Protein AF-A0A0E3ZCB9-F1 (afdb_monomer_lite)

Sequence (207 aa):
MNRVKNILYYILVYIVFGIIDTKFHFILTTEYMFSYRFITHQIIILFTIPYIVNKYINEKNIRIISNYLKLYIKDLEKYIGRILFDVVFTNIFFFLIGQVVFFIINRNINIHYALFMIIEILVSIIIIFSMSLYFNKNIIVYGIYYILLISGLVVNKCWVSLVLTIKLLDDNILYLYLSRIIILVLFSSMYILIKNRFIRDIEGDEL

Structure (mmCIF, N/CA/C/O backbone):
data_AF-A0A0E3ZCB9-F1
#
_entry.id   AF-A0A0E3ZCB9-F1
#
loop_
_atom_site.group_PDB
_atom_site.id
_atom_site.type_symbol
_atom_site.label_atom_id
_atom_site.label_alt_id
_atom_site.label_comp_id
_atom_site.label_asym_id
_atom_site.label_entity_id
_atom_site.label_seq_id
_atom_site.pdbx_PDB_ins_code
_atom_site.Cartn_x
_atom_site.Cartn_y
_atom_site.Cartn_z
_atom_site.occupancy
_atom_site.B_iso_or_equiv
_atom_site.auth_seq_id
_atom_site.auth_comp_id
_atom_site.auth_asym_id
_atom_site.auth_atom_id
_atom_site.pdbx_PDB_model_num
ATOM 1 N N . MET A 1 1 ? -14.882 -16.942 4.496 1.00 54.03 1 MET A N 1
ATOM 2 C CA . MET A 1 1 ? -14.318 -16.043 3.458 1.00 54.03 1 MET A CA 1
ATOM 3 C C . MET A 1 1 ? -13.211 -16.784 2.720 1.00 54.03 1 MET A C 1
ATOM 5 O O . MET A 1 1 ? -12.363 -17.373 3.378 1.00 54.03 1 MET A O 1
ATOM 9 N N . ASN A 1 2 ? -13.251 -16.843 1.386 1.00 69.94 2 ASN A N 1
ATOM 10 C CA . ASN A 1 2 ? -12.445 -17.806 0.630 1.00 69.94 2 ASN A CA 1
ATOM 11 C C . ASN A 1 2 ? -10.976 -17.342 0.522 1.00 69.94 2 ASN A C 1
ATOM 13 O O . ASN A 1 2 ? -10.675 -16.424 -0.238 1.00 69.94 2 ASN A O 1
ATOM 17 N N . ARG A 1 3 ? -10.070 -17.934 1.320 1.00 73.06 3 ARG A N 1
ATOM 18 C CA . ARG A 1 3 ? -8.638 -17.558 1.405 1.00 73.06 3 ARG A CA 1
ATOM 19 C C . ARG A 1 3 ? -7.960 -17.531 0.032 1.00 73.06 3 ARG A C 1
ATOM 21 O O . ARG A 1 3 ? -7.176 -16.629 -0.242 1.00 73.06 3 ARG A O 1
ATOM 28 N N . VAL A 1 4 ? -8.362 -18.448 -0.845 1.00 77.31 4 VAL A N 1
ATOM 29 C CA . VAL A 1 4 ? -7.882 -18.566 -2.226 1.00 77.31 4 VAL A CA 1
ATOM 30 C C . VAL A 1 4 ? -8.154 -17.296 -3.040 1.00 77.31 4 VAL A C 1
ATOM 32 O O . VAL A 1 4 ? -7.261 -16.813 -3.726 1.00 77.31 4 VAL A O 1
ATOM 35 N N . LYS A 1 5 ? -9.343 -16.687 -2.905 1.00 80.38 5 LYS A N 1
ATOM 36 C CA . LYS A 1 5 ? -9.691 -15.445 -3.624 1.00 80.38 5 LYS A CA 1
ATOM 37 C C . LYS A 1 5 ? -8.790 -14.273 -3.226 1.00 80.38 5 LYS A C 1
ATOM 39 O O . LYS A 1 5 ? -8.441 -13.462 -4.071 1.00 80.38 5 LYS A O 1
ATOM 44 N N . ASN A 1 6 ? -8.390 -14.203 -1.955 1.00 78.75 6 ASN A N 1
ATOM 45 C CA . ASN A 1 6 ? -7.487 -13.152 -1.484 1.00 78.75 6 ASN A CA 1
ATOM 46 C C . ASN A 1 6 ? -6.078 -13.337 -2.040 1.00 78.75 6 ASN A C 1
ATOM 48 O O . ASN A 1 6 ? -5.482 -12.375 -2.499 1.00 78.75 6 ASN A O 1
ATOM 52 N N . ILE A 1 7 ? -5.562 -14.567 -2.015 1.00 82.12 7 ILE A N 1
ATOM 53 C CA . ILE A 1 7 ? -4.233 -14.876 -2.555 1.00 82.12 7 ILE A CA 1
ATOM 54 C C . ILE A 1 7 ? -4.196 -14.571 -4.056 1.00 82.12 7 ILE A C 1
ATOM 56 O O . ILE A 1 7 ? -3.281 -13.896 -4.511 1.00 82.12 7 ILE A O 1
ATOM 60 N N . LEU A 1 8 ? -5.225 -14.980 -4.805 1.00 83.81 8 LEU A N 1
ATOM 61 C CA . LEU A 1 8 ? -5.365 -14.651 -6.226 1.00 83.81 8 LEU A CA 1
ATOM 62 C C . LEU A 1 8 ? -5.379 -13.141 -6.476 1.00 83.81 8 LEU A C 1
ATOM 64 O O . LEU A 1 8 ? -4.720 -12.673 -7.398 1.00 83.81 8 LEU A O 1
ATOM 68 N N . TYR A 1 9 ? -6.086 -12.377 -5.642 1.00 85.00 9 TYR A N 1
ATOM 69 C CA . TYR A 1 9 ? -6.086 -10.919 -5.729 1.00 85.00 9 TYR A CA 1
ATOM 70 C C . TYR A 1 9 ? -4.681 -10.337 -5.527 1.00 85.00 9 TYR A C 1
ATOM 72 O O . TYR A 1 9 ? -4.231 -9.554 -6.355 1.00 85.00 9 TYR A O 1
ATOM 80 N N . TYR A 1 10 ? -3.953 -10.757 -4.488 1.00 83.75 10 TYR A N 1
ATOM 81 C CA . TYR A 1 10 ? -2.581 -10.291 -4.263 1.00 83.75 10 TYR A CA 1
ATOM 82 C C . TYR A 1 10 ? -1.632 -10.671 -5.408 1.00 83.75 10 TYR A C 1
ATOM 84 O O . TYR A 1 10 ? -0.810 -9.852 -5.810 1.00 83.75 10 TYR A O 1
ATOM 92 N N . ILE A 1 11 ? -1.772 -11.875 -5.971 1.00 83.75 11 ILE A N 1
ATOM 93 C CA . ILE A 1 11 ? -1.010 -12.309 -7.151 1.00 83.75 11 ILE A CA 1
ATOM 94 C C . ILE A 1 11 ? -1.319 -11.405 -8.350 1.00 83.75 11 ILE A C 1
ATOM 96 O O . ILE A 1 11 ? -0.399 -10.951 -9.026 1.00 83.75 11 ILE A O 1
ATOM 100 N N . LEU A 1 12 ? -2.594 -11.104 -8.606 1.00 84.12 12 LEU A N 1
ATOM 101 C CA . LEU A 1 12 ? -2.984 -10.214 -9.700 1.00 84.12 12 LEU A CA 1
ATOM 102 C C . LEU A 1 12 ? -2.383 -8.814 -9.521 1.00 84.12 12 LEU A C 1
ATOM 104 O O . LEU A 1 12 ? -1.732 -8.312 -10.433 1.00 84.12 12 LEU A O 1
ATOM 108 N N . VAL A 1 13 ? -2.549 -8.222 -8.335 1.00 82.00 13 VAL A N 1
ATOM 109 C CA . VAL A 1 13 ? -2.105 -6.855 -8.021 1.00 82.00 13 VAL A CA 1
ATOM 110 C C . VAL A 1 13 ? -0.589 -6.704 -8.081 1.00 82.00 13 VAL A C 1
ATOM 112 O O . VAL A 1 13 ? -0.105 -5.779 -8.721 1.00 82.00 13 VAL A O 1
ATOM 115 N N . TYR A 1 14 ? 0.157 -7.602 -7.438 1.00 81.81 14 TYR A N 1
ATOM 116 C CA . TYR A 1 14 ? 1.593 -7.404 -7.223 1.00 81.81 14 TYR A CA 1
ATOM 117 C C . TYR A 1 14 ? 2.491 -8.168 -8.194 1.00 81.81 14 TYR A C 1
ATOM 119 O O . TYR A 1 14 ? 3.638 -7.772 -8.396 1.00 81.81 14 TYR A O 1
ATOM 127 N N . ILE A 1 15 ? 2.000 -9.257 -8.792 1.00 77.31 15 ILE A N 1
ATOM 128 C CA . ILE A 1 15 ? 2.792 -10.099 -9.698 1.00 77.31 15 ILE A CA 1
ATOM 129 C C . ILE A 1 15 ? 2.358 -9.853 -11.139 1.00 77.31 15 ILE A C 1
ATOM 131 O O . ILE A 1 15 ? 3.167 -9.426 -11.954 1.00 77.31 15 ILE A O 1
ATOM 135 N N . VAL A 1 16 ? 1.081 -10.064 -11.463 1.00 77.00 16 VAL A N 1
ATOM 136 C CA . VAL A 1 16 ? 0.605 -9.968 -12.854 1.00 77.00 16 VAL A CA 1
ATOM 137 C C . VAL A 1 16 ? 0.721 -8.539 -13.372 1.00 77.00 16 VAL A C 1
ATOM 139 O O . VAL A 1 16 ? 1.333 -8.317 -14.412 1.00 77.00 16 VAL A O 1
ATOM 142 N N . PHE A 1 17 ? 0.218 -7.562 -12.623 1.00 71.25 17 PHE A N 1
ATOM 143 C CA . PHE A 1 17 ? 0.325 -6.152 -13.000 1.00 71.25 17 PHE A CA 1
ATOM 144 C C . PHE A 1 17 ? 1.722 -5.548 -12.795 1.00 71.25 17 PHE A C 1
ATOM 146 O O . PHE A 1 17 ? 2.032 -4.510 -13.372 1.00 71.25 17 PHE A O 1
ATOM 153 N N . GLY A 1 18 ? 2.592 -6.217 -12.032 1.00 65.38 18 GLY A N 1
ATOM 154 C CA . GLY A 1 18 ? 4.018 -5.886 -11.974 1.00 65.38 18 GLY A CA 1
ATOM 155 C C . GLY A 1 18 ? 4.799 -6.356 -13.209 1.00 65.38 18 GLY A C 1
ATOM 156 O O . GLY A 1 18 ? 5.890 -5.853 -13.476 1.00 65.38 18 GLY A O 1
ATOM 157 N N . ILE A 1 19 ? 4.249 -7.309 -13.970 1.00 68.00 19 ILE A N 1
ATOM 158 C CA . ILE A 1 19 ? 4.878 -7.894 -15.160 1.00 68.00 19 ILE A CA 1
ATOM 159 C C . ILE A 1 19 ? 4.255 -7.344 -16.442 1.00 68.00 19 ILE A C 1
ATOM 161 O O . ILE A 1 19 ? 5.005 -7.056 -17.369 1.00 68.00 19 ILE A O 1
ATOM 165 N N . ILE A 1 20 ? 2.926 -7.203 -16.495 1.00 63.69 20 ILE A N 1
ATOM 166 C CA . ILE A 1 20 ? 2.169 -6.807 -17.688 1.00 63.69 20 ILE A CA 1
ATOM 167 C C . ILE A 1 20 ? 1.999 -5.291 -17.726 1.00 63.69 20 ILE A C 1
ATOM 169 O O . ILE A 1 20 ? 1.412 -4.691 -16.830 1.00 63.69 20 ILE A O 1
ATOM 173 N N . ASP A 1 21 ? 2.456 -4.693 -18.820 1.00 60.03 21 ASP A N 1
ATOM 174 C CA . ASP A 1 21 ? 2.265 -3.279 -19.123 1.00 60.03 21 ASP A CA 1
ATOM 175 C C . ASP A 1 21 ? 1.455 -3.116 -20.419 1.00 60.03 21 ASP A C 1
ATOM 177 O O . ASP A 1 21 ? 1.706 -3.830 -21.394 1.00 60.03 21 ASP A O 1
ATOM 181 N N . THR A 1 22 ? 0.518 -2.163 -20.451 1.00 58.25 22 THR A N 1
ATOM 182 C CA . THR A 1 22 ? -0.363 -1.877 -21.598 1.00 58.25 22 THR A CA 1
ATOM 183 C C . THR A 1 22 ? 0.409 -1.507 -22.864 1.00 58.25 22 THR A C 1
ATOM 185 O O . THR A 1 22 ? -0.108 -1.697 -23.964 1.00 58.25 22 THR A O 1
ATOM 188 N N . LYS A 1 23 ? 1.648 -1.007 -22.727 1.00 61.75 23 LYS A N 1
ATOM 189 C CA . LYS A 1 23 ? 2.467 -0.551 -23.860 1.00 61.75 23 LYS A CA 1
ATOM 190 C C . LYS A 1 23 ? 3.611 -1.498 -24.228 1.00 61.75 23 LYS A C 1
ATOM 192 O O . LYS A 1 23 ? 3.805 -1.773 -25.406 1.00 61.75 23 LYS A O 1
ATOM 197 N N . PHE A 1 24 ? 4.345 -2.031 -23.250 1.00 63.22 24 PHE A N 1
ATOM 198 C CA . PHE A 1 24 ? 5.590 -2.791 -23.495 1.00 63.22 24 PHE A CA 1
ATOM 199 C C . PHE A 1 24 ? 5.539 -4.263 -23.055 1.00 63.22 24 PHE A C 1
ATOM 201 O O . PHE A 1 24 ? 6.500 -5.003 -23.250 1.00 63.22 24 PHE A O 1
ATOM 208 N N . HIS A 1 25 ? 4.397 -4.712 -22.523 1.00 64.25 25 HIS A N 1
ATOM 209 C CA . HIS A 1 25 ? 4.062 -6.109 -22.232 1.00 64.25 25 HIS A CA 1
ATOM 210 C C . HIS A 1 25 ? 5.025 -6.811 -21.263 1.00 64.25 25 HIS A C 1
ATOM 212 O O . HIS A 1 25 ? 4.699 -6.850 -20.089 1.00 64.25 25 HIS A O 1
ATOM 218 N N . PHE A 1 26 ? 6.190 -7.333 -21.682 1.00 66.00 26 PHE A N 1
ATOM 219 C CA . PHE A 1 26 ? 7.003 -8.253 -20.858 1.00 66.00 26 PHE A CA 1
ATOM 220 C C . PHE A 1 26 ? 8.474 -7.860 -20.667 1.00 66.00 26 PHE A C 1
ATOM 222 O O . PHE A 1 26 ? 8.933 -7.838 -19.520 1.00 66.00 26 PHE A O 1
ATOM 229 N N . ILE A 1 27 ? 9.194 -7.551 -21.750 1.00 68.88 27 ILE A N 1
ATOM 230 C CA . ILE A 1 27 ? 10.643 -7.308 -21.720 1.00 68.88 27 ILE A CA 1
ATOM 231 C C . ILE A 1 27 ? 10.912 -5.804 -21.722 1.00 68.88 27 ILE A C 1
ATOM 233 O O . ILE A 1 27 ? 10.474 -5.093 -22.624 1.00 68.88 27 ILE A O 1
ATOM 237 N N . LEU A 1 28 ? 11.645 -5.331 -20.718 1.00 70.94 28 LEU A N 1
ATOM 238 C CA . LEU A 1 28 ? 12.043 -3.935 -20.580 1.00 70.94 28 LEU A CA 1
ATOM 239 C C . LEU A 1 28 ? 13.512 -3.773 -20.963 1.00 70.94 28 LEU A C 1
ATOM 241 O O . LEU A 1 28 ? 14.397 -4.286 -20.281 1.00 70.94 28 LEU A O 1
ATOM 245 N N . THR A 1 29 ? 13.770 -3.045 -22.047 1.00 69.38 29 THR A N 1
ATOM 246 C CA . THR A 1 29 ? 15.130 -2.835 -22.572 1.00 69.38 29 THR A CA 1
ATOM 247 C C . THR A 1 29 ? 15.655 -1.419 -22.362 1.00 69.38 29 THR A C 1
ATOM 249 O O . THR A 1 29 ? 16.866 -1.223 -22.373 1.00 69.38 29 THR A O 1
ATOM 252 N N . THR A 1 30 ? 14.780 -0.432 -22.146 1.00 72.12 30 THR A N 1
ATOM 253 C CA . THR A 1 30 ? 15.168 0.978 -21.975 1.00 72.12 30 THR A CA 1
ATOM 254 C C . THR A 1 30 ? 14.594 1.575 -20.696 1.00 72.12 30 THR A C 1
ATOM 256 O O . THR A 1 30 ? 13.530 1.166 -20.227 1.00 72.12 30 THR A O 1
ATOM 259 N N . GLU A 1 31 ? 15.269 2.586 -20.142 1.00 68.94 31 GLU A N 1
ATOM 260 C CA . GLU A 1 31 ? 14.842 3.275 -18.914 1.00 68.94 31 GLU A CA 1
ATOM 261 C C . GLU A 1 31 ? 13.435 3.869 -19.023 1.00 68.94 31 GLU A C 1
ATOM 263 O O . GLU A 1 31 ? 12.651 3.779 -18.083 1.00 68.94 31 GLU A O 1
ATOM 268 N N . TYR A 1 32 ? 13.063 4.381 -20.198 1.00 68.56 32 TYR A N 1
ATOM 269 C CA . TYR A 1 32 ? 11.711 4.873 -20.461 1.00 68.56 32 TYR A CA 1
ATOM 270 C C . TYR A 1 32 ? 10.635 3.796 -20.240 1.00 68.56 32 TYR A C 1
ATOM 272 O O . TYR A 1 32 ? 9.572 4.085 -19.688 1.00 68.56 32 TYR A O 1
ATOM 280 N N . MET A 1 33 ? 10.903 2.547 -20.635 1.00 72.12 33 MET A N 1
ATOM 281 C CA . MET A 1 33 ? 9.957 1.448 -20.431 1.00 72.12 33 MET A CA 1
ATOM 282 C C . MET A 1 33 ? 9.856 1.063 -18.946 1.00 72.12 33 MET A C 1
ATOM 284 O O . MET A 1 33 ? 8.762 0.757 -18.471 1.00 72.12 33 MET A O 1
ATOM 288 N N . PHE A 1 34 ? 10.964 1.128 -18.196 1.00 69.56 34 PHE A N 1
ATOM 289 C CA . PHE A 1 34 ? 10.955 0.943 -16.738 1.00 69.56 34 PHE A CA 1
ATOM 290 C C . PHE A 1 34 ? 10.130 2.020 -16.035 1.00 69.56 34 PHE A C 1
ATOM 292 O O . PHE A 1 34 ? 9.284 1.692 -15.201 1.00 69.56 34 PHE A O 1
ATOM 299 N N . SER A 1 35 ? 10.319 3.283 -16.417 1.00 69.38 35 SER A N 1
ATOM 300 C CA . SER A 1 35 ? 9.548 4.405 -15.886 1.00 69.38 35 SER A CA 1
ATOM 301 C C . SER A 1 35 ? 8.060 4.252 -16.189 1.00 69.38 35 SER A C 1
ATOM 303 O O . SER A 1 35 ? 7.242 4.417 -15.295 1.00 69.38 35 SER A O 1
ATOM 305 N N . TYR A 1 36 ? 7.679 3.874 -17.412 1.00 70.50 36 TYR A N 1
ATOM 306 C CA . TYR A 1 36 ? 6.266 3.697 -17.763 1.00 70.50 36 TYR A CA 1
ATOM 307 C C . TYR A 1 36 ? 5.594 2.577 -16.954 1.00 70.50 36 TYR A C 1
ATOM 309 O O . TYR A 1 36 ? 4.521 2.778 -16.383 1.00 70.50 36 TYR A O 1
ATOM 317 N N . ARG A 1 37 ? 6.267 1.431 -16.807 1.00 73.25 37 ARG A N 1
ATOM 318 C CA . ARG A 1 37 ? 5.762 0.316 -15.997 1.00 73.25 37 ARG A CA 1
ATOM 319 C C . ARG A 1 37 ? 5.592 0.693 -14.535 1.00 73.25 37 ARG A C 1
ATOM 321 O O . ARG A 1 37 ? 4.610 0.308 -13.902 1.00 73.25 37 ARG A O 1
ATOM 328 N N . PHE A 1 38 ? 6.553 1.436 -14.004 1.00 71.50 38 PHE A N 1
ATOM 329 C CA . PHE A 1 38 ? 6.515 1.928 -12.640 1.00 71.50 38 PHE A CA 1
ATOM 330 C C . PHE A 1 38 ? 5.244 2.754 -12.390 1.00 71.50 38 PHE A C 1
ATOM 332 O O . PHE A 1 38 ? 4.514 2.462 -11.447 1.00 71.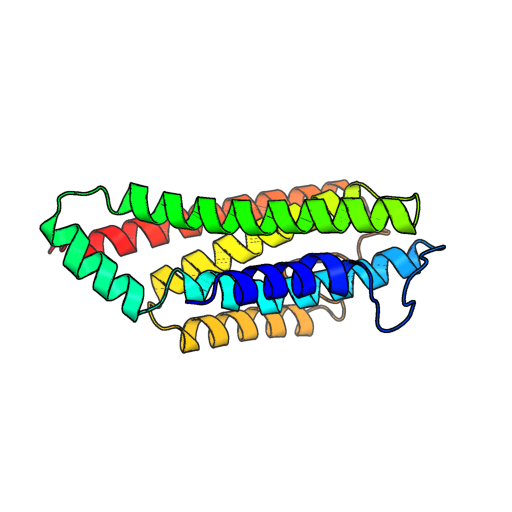50 38 PHE A O 1
ATOM 339 N N . ILE A 1 39 ? 4.897 3.669 -13.299 1.00 70.69 39 ILE A N 1
ATOM 340 C CA . ILE A 1 39 ? 3.665 4.475 -13.217 1.00 70.69 39 ILE A CA 1
ATOM 341 C C . ILE A 1 39 ? 2.421 3.590 -13.212 1.00 70.69 39 ILE A C 1
ATOM 343 O O . ILE A 1 39 ? 1.531 3.757 -12.378 1.00 70.69 39 ILE A O 1
ATOM 347 N N . THR A 1 40 ? 2.347 2.632 -14.135 1.00 72.81 40 THR A N 1
ATOM 348 C CA . THR A 1 40 ? 1.196 1.729 -14.232 1.00 72.81 40 THR A CA 1
ATOM 349 C C . THR A 1 40 ? 1.027 0.920 -12.944 1.00 72.81 40 THR A C 1
ATOM 351 O O . THR A 1 40 ? -0.082 0.813 -12.417 1.00 72.81 40 THR A O 1
ATOM 354 N N . HIS A 1 41 ? 2.124 0.413 -12.378 1.00 74.31 41 HIS A N 1
ATOM 355 C CA . HIS A 1 41 ? 2.090 -0.340 -11.127 1.00 74.31 41 HIS A CA 1
ATOM 356 C C . HIS A 1 41 ? 1.704 0.549 -9.931 1.00 74.31 41 HIS A C 1
ATOM 358 O O . HIS A 1 41 ? 0.884 0.133 -9.113 1.00 74.31 41 HIS A O 1
ATOM 364 N N . GLN A 1 42 ? 2.211 1.785 -9.851 1.00 73.25 42 GLN A N 1
ATOM 365 C CA . GLN A 1 42 ? 1.797 2.762 -8.834 1.00 73.25 42 GLN A CA 1
ATOM 366 C C . GLN A 1 42 ? 0.287 3.008 -8.880 1.00 73.25 42 GLN A C 1
ATOM 368 O O . GLN A 1 42 ? -0.381 2.917 -7.853 1.00 73.25 42 GLN A O 1
ATOM 373 N N . ILE A 1 43 ? -0.271 3.267 -10.068 1.00 71.94 43 ILE A N 1
ATOM 374 C CA . ILE A 1 43 ? -1.712 3.492 -10.247 1.00 71.94 43 ILE A CA 1
ATOM 375 C C . ILE A 1 43 ? -2.499 2.296 -9.703 1.00 71.94 43 ILE A C 1
ATOM 377 O O . ILE A 1 43 ? -3.425 2.464 -8.913 1.00 71.94 43 ILE A O 1
ATOM 381 N N . ILE A 1 44 ? -2.105 1.078 -10.063 1.00 75.38 44 ILE A N 1
ATOM 382 C CA . ILE A 1 44 ? -2.798 -0.142 -9.632 1.00 75.38 44 ILE A CA 1
ATOM 383 C C . ILE A 1 44 ? -2.740 -0.309 -8.110 1.00 75.38 44 ILE A C 1
ATOM 385 O O . ILE A 1 44 ? -3.754 -0.620 -7.480 1.00 75.38 44 ILE A O 1
ATOM 389 N N . ILE A 1 45 ? -1.590 -0.044 -7.493 1.00 74.75 45 ILE A N 1
ATOM 390 C CA . ILE A 1 45 ? -1.434 -0.072 -6.035 1.00 74.75 45 ILE A CA 1
ATOM 391 C C . ILE A 1 45 ? -2.332 0.970 -5.356 1.00 74.75 45 ILE A C 1
ATOM 393 O O . ILE A 1 45 ? -3.006 0.650 -4.374 1.00 74.75 45 ILE A O 1
ATOM 397 N N . LEU A 1 46 ? -2.416 2.185 -5.902 1.00 70.88 46 LEU A N 1
ATOM 398 C CA . LEU A 1 46 ? -3.278 3.238 -5.360 1.00 70.88 46 LEU A CA 1
ATOM 399 C C . LEU A 1 46 ? -4.755 2.832 -5.340 1.00 70.88 46 LEU A C 1
ATOM 401 O O . LEU A 1 46 ? -5.439 3.081 -4.356 1.00 70.88 46 LEU A O 1
ATOM 405 N N . PHE A 1 47 ? -5.267 2.173 -6.380 1.00 72.19 47 PHE A N 1
ATOM 406 C CA . PHE A 1 47 ? -6.667 1.722 -6.394 1.00 72.19 47 PHE A CA 1
ATOM 407 C C . PHE A 1 47 ? -6.918 0.518 -5.471 1.00 72.19 47 PHE A C 1
ATOM 409 O O . PHE A 1 47 ? -8.017 0.337 -4.941 1.00 72.19 47 PHE A O 1
ATOM 416 N N . THR A 1 48 ? -5.902 -0.315 -5.257 1.00 78.94 48 THR A N 1
ATOM 417 C CA . THR A 1 48 ? -6.046 -1.605 -4.571 1.00 78.94 48 THR A CA 1
ATOM 418 C C . THR A 1 48 ? -5.850 -1.505 -3.059 1.00 78.94 48 THR A C 1
ATOM 420 O O . THR A 1 48 ? -6.528 -2.220 -2.317 1.00 78.94 48 THR A O 1
ATOM 423 N N . ILE A 1 49 ? -5.005 -0.591 -2.573 1.00 82.31 49 ILE A N 1
ATOM 424 C CA . ILE A 1 49 ? -4.791 -0.351 -1.135 1.00 82.31 49 ILE A CA 1
ATOM 425 C C . ILE A 1 49 ? -6.087 0.039 -0.397 1.00 82.31 49 ILE A C 1
ATOM 427 O O . ILE A 1 49 ? -6.381 -0.586 0.626 1.00 82.31 49 ILE A O 1
ATOM 431 N N . PRO A 1 50 ? -6.915 0.981 -0.891 1.00 79.25 50 PRO A N 1
ATOM 432 C CA . PRO A 1 50 ? -8.215 1.305 -0.305 1.00 79.25 50 PRO A CA 1
ATOM 433 C C . PRO A 1 50 ? -9.124 0.087 -0.143 1.00 79.25 50 PRO A C 1
ATOM 435 O O . PRO A 1 50 ? -9.792 -0.076 0.877 1.00 79.25 50 PRO A O 1
ATOM 438 N N . TYR A 1 51 ? -9.147 -0.802 -1.137 1.00 81.19 51 TYR A N 1
ATOM 439 C CA . TYR A 1 51 ? -9.906 -2.049 -1.064 1.00 81.19 51 TYR A CA 1
ATOM 440 C C . TYR A 1 51 ? -9.380 -2.980 0.035 1.00 81.19 51 TYR A C 1
ATOM 442 O O . TYR A 1 51 ? -10.163 -3.515 0.824 1.00 81.19 51 TYR A O 1
ATOM 450 N N . ILE A 1 52 ? -8.057 -3.135 0.124 1.00 84.06 52 ILE A N 1
ATOM 451 C CA . ILE A 1 52 ? -7.415 -3.990 1.124 1.00 84.06 52 ILE A CA 1
ATOM 452 C C . ILE A 1 52 ? -7.663 -3.453 2.530 1.00 84.06 52 ILE A C 1
ATOM 454 O O . ILE A 1 52 ? -8.106 -4.216 3.380 1.00 84.06 52 ILE A O 1
ATOM 458 N N . VAL A 1 53 ? -7.437 -2.164 2.788 1.00 83.81 53 VAL A N 1
ATOM 459 C CA . VAL A 1 53 ? -7.629 -1.589 4.129 1.00 83.81 53 VAL A CA 1
ATOM 460 C C . VAL A 1 53 ? -9.085 -1.708 4.574 1.00 83.81 53 VAL A C 1
ATOM 462 O O . VAL A 1 53 ? -9.338 -2.180 5.680 1.00 83.81 53 VAL A O 1
ATOM 465 N N . ASN A 1 54 ? -10.042 -1.393 3.699 1.00 81.19 54 ASN A N 1
ATOM 466 C CA . ASN A 1 54 ? -11.473 -1.468 4.007 1.00 81.19 54 ASN A CA 1
ATOM 467 C C . ASN A 1 54 ? -11.954 -2.884 4.385 1.00 81.19 54 ASN A C 1
ATOM 469 O O . ASN A 1 54 ? -12.914 -3.084 5.132 1.00 81.19 54 ASN A O 1
ATOM 473 N N . LYS A 1 55 ? -11.277 -3.918 3.883 1.00 79.75 55 LYS A N 1
ATOM 474 C CA . LYS A 1 55 ? -11.558 -5.303 4.274 1.00 79.75 55 LYS A CA 1
ATOM 475 C C . LYS A 1 55 ? -11.264 -5.557 5.756 1.00 79.75 55 LYS A C 1
ATOM 477 O O . LYS A 1 55 ? -11.957 -6.366 6.376 1.00 79.75 55 LYS A O 1
ATOM 482 N N . TYR A 1 56 ? -10.253 -4.893 6.311 1.00 79.50 56 TYR A N 1
ATOM 483 C CA . TYR A 1 56 ? -9.880 -5.009 7.720 1.00 79.50 56 TYR A CA 1
ATOM 484 C C . TYR A 1 56 ? -10.607 -3.978 8.582 1.00 79.50 56 TYR A C 1
ATOM 486 O O . TYR A 1 56 ? -11.180 -4.340 9.608 1.00 79.50 56 TYR A O 1
ATOM 494 N N . ILE A 1 57 ? -10.649 -2.724 8.136 1.00 77.12 57 ILE A N 1
ATOM 495 C CA . ILE A 1 57 ? -11.278 -1.609 8.838 1.00 77.12 57 ILE A CA 1
ATOM 496 C C . ILE A 1 57 ? -12.464 -1.124 8.020 1.00 77.12 57 ILE A C 1
ATOM 498 O O . ILE A 1 57 ? -12.316 -0.394 7.050 1.00 77.12 57 ILE A O 1
ATOM 502 N N . ASN A 1 58 ? -13.649 -1.544 8.444 1.00 77.25 58 ASN A N 1
ATOM 503 C CA . ASN A 1 58 ? -14.916 -1.011 7.973 1.00 77.25 58 ASN A CA 1
ATOM 504 C C . ASN A 1 58 ? -15.859 -0.811 9.150 1.00 77.25 58 ASN A C 1
ATOM 506 O O . ASN A 1 58 ? -15.639 -1.368 10.222 1.00 77.25 58 ASN A O 1
ATOM 510 N N . GLU A 1 59 ? -16.950 -0.087 8.923 1.00 70.19 59 GLU A N 1
ATOM 511 C CA . GLU A 1 59 ? -17.958 0.203 9.944 1.00 70.19 59 GLU A CA 1
ATOM 512 C C . GLU A 1 59 ? -18.423 -1.047 10.711 1.00 70.19 59 GLU A C 1
ATOM 514 O O . GLU A 1 59 ? -18.518 -1.035 11.937 1.00 70.19 59 GLU A O 1
ATOM 519 N N . LYS A 1 60 ? -18.661 -2.163 10.009 1.00 76.19 60 LYS A N 1
ATOM 520 C CA . LYS A 1 60 ? -19.085 -3.422 10.635 1.00 76.19 60 LYS A CA 1
ATOM 521 C C . LYS A 1 60 ? -17.997 -3.990 11.548 1.00 76.19 60 LYS A C 1
ATOM 523 O O . LYS A 1 60 ? -18.293 -4.369 12.677 1.00 76.19 60 LYS A O 1
ATOM 528 N N . ASN A 1 61 ? -16.755 -4.040 11.077 1.00 73.69 61 ASN A N 1
ATOM 529 C CA . ASN A 1 61 ? -15.618 -4.527 11.849 1.00 73.69 61 ASN A CA 1
ATOM 530 C C . ASN A 1 61 ? -15.317 -3.596 13.026 1.00 73.69 61 ASN A C 1
ATOM 532 O O . ASN A 1 61 ? -15.084 -4.095 14.114 1.00 73.69 61 ASN A O 1
ATOM 536 N N . ILE A 1 62 ? -15.401 -2.274 12.850 1.00 73.12 62 ILE A N 1
ATOM 537 C CA . ILE A 1 62 ? -15.235 -1.284 13.923 1.00 73.12 62 ILE A CA 1
ATOM 538 C C . ILE A 1 62 ? -16.303 -1.470 15.004 1.00 73.12 62 ILE A C 1
ATOM 540 O O . ILE A 1 62 ? -15.975 -1.484 16.185 1.00 73.12 62 ILE A O 1
ATOM 544 N N . ARG A 1 63 ? -17.570 -1.690 14.631 1.00 70.31 63 ARG A N 1
ATOM 545 C CA . ARG A 1 63 ? -18.638 -1.991 15.601 1.00 70.31 63 ARG A CA 1
ATOM 546 C C . ARG A 1 63 ? -18.403 -3.316 16.328 1.00 70.31 63 ARG A C 1
ATOM 548 O O . ARG A 1 63 ? -18.626 -3.393 17.529 1.00 70.31 63 ARG A O 1
ATOM 555 N N . ILE A 1 64 ? -17.928 -4.350 15.628 1.00 70.38 64 ILE A N 1
ATOM 556 C CA . ILE A 1 64 ? -17.543 -5.628 16.253 1.00 70.38 64 ILE A CA 1
ATOM 557 C C . ILE A 1 64 ? -16.388 -5.410 17.233 1.00 70.38 64 ILE A C 1
ATOM 559 O O . ILE A 1 64 ? -16.456 -5.905 18.351 1.00 70.38 64 ILE A O 1
ATOM 563 N N . ILE A 1 65 ? -15.361 -4.658 16.829 1.00 69.75 65 ILE A N 1
ATOM 564 C CA . ILE A 1 65 ? -14.211 -4.275 17.653 1.00 69.75 65 ILE A CA 1
ATOM 565 C C . ILE A 1 65 ? -14.712 -3.567 18.911 1.00 69.75 65 ILE A C 1
ATOM 567 O O . ILE A 1 65 ? -14.449 -4.053 20.001 1.00 69.75 65 ILE A O 1
ATOM 571 N N . SER A 1 66 ? -15.502 -2.503 18.771 1.00 68.06 66 SER A N 1
ATOM 572 C CA . SER A 1 66 ? -16.070 -1.749 19.892 1.00 68.06 66 SER A CA 1
ATOM 573 C C . SER A 1 66 ? -16.880 -2.643 20.842 1.00 68.06 66 SER A C 1
ATOM 575 O O . SER A 1 66 ? -16.612 -2.659 22.040 1.00 68.06 66 SER A O 1
ATOM 577 N N . ASN A 1 67 ? -17.789 -3.473 20.320 1.00 67.38 67 ASN A N 1
ATOM 578 C CA . ASN A 1 67 ? -18.647 -4.324 21.148 1.00 67.38 67 ASN A CA 1
ATOM 579 C C . ASN A 1 67 ? -17.880 -5.457 21.853 1.00 67.38 67 ASN A C 1
ATOM 581 O O . ASN A 1 67 ? -18.149 -5.739 23.016 1.00 67.38 67 ASN A O 1
ATOM 585 N N . TYR A 1 68 ? -16.933 -6.118 21.175 1.00 64.88 68 TYR A N 1
ATOM 586 C CA . TYR A 1 68 ? -16.177 -7.239 21.752 1.00 64.88 68 TYR A CA 1
ATOM 587 C C . TYR A 1 68 ? -15.019 -6.788 22.647 1.00 64.88 68 TYR A C 1
ATOM 589 O O . TYR A 1 68 ? -14.773 -7.423 23.670 1.00 64.88 68 TYR A O 1
ATOM 597 N N . LEU A 1 69 ? -14.287 -5.730 22.283 1.00 61.59 69 LEU A N 1
ATOM 598 C CA . LEU A 1 69 ? -13.130 -5.264 23.059 1.00 61.59 69 LEU A CA 1
ATOM 599 C C . LEU A 1 69 ? -13.548 -4.558 24.347 1.00 61.59 69 LEU A C 1
ATOM 601 O O . LEU A 1 69 ? -12.898 -4.777 25.367 1.00 61.59 69 LEU A O 1
ATOM 605 N N . LYS A 1 70 ? -14.681 -3.841 24.337 1.00 60.53 70 LYS A N 1
ATOM 606 C CA . LYS A 1 70 ? -15.288 -3.273 25.551 1.00 60.53 70 LYS A CA 1
ATOM 607 C C . LYS A 1 70 ? -15.649 -4.347 26.588 1.00 60.53 70 LYS A C 1
ATOM 609 O O . LYS A 1 70 ? -15.614 -4.076 27.781 1.00 60.53 70 LYS A O 1
ATOM 614 N N . LEU A 1 71 ? -15.947 -5.573 26.144 1.00 53.00 71 LEU A N 1
ATOM 615 C CA . LEU A 1 71 ? -16.281 -6.708 27.014 1.00 53.00 71 LEU A CA 1
ATOM 616 C C . LEU A 1 71 ? -15.060 -7.499 27.519 1.00 53.00 71 LEU A C 1
ATOM 618 O O . LEU A 1 71 ? -15.180 -8.187 28.527 1.00 53.00 71 LEU A O 1
ATOM 622 N N . TYR A 1 72 ? -13.907 -7.443 26.838 1.00 51.19 72 TYR A N 1
ATOM 623 C CA . TYR A 1 72 ? -12.807 -8.400 27.058 1.00 51.19 72 TYR A CA 1
ATOM 624 C C . TYR A 1 72 ? -11.469 -7.808 27.535 1.00 51.19 72 TYR A C 1
ATOM 626 O O . TYR A 1 72 ? -10.482 -8.540 27.533 1.00 51.19 72 TYR A O 1
ATOM 634 N N . ILE A 1 73 ? -11.411 -6.538 27.969 1.00 55.19 73 ILE A N 1
ATOM 635 C CA . ILE A 1 73 ? -10.189 -5.874 28.494 1.00 55.19 73 ILE A CA 1
ATOM 636 C C . ILE A 1 73 ? -8.952 -6.223 27.638 1.00 55.19 73 ILE A C 1
ATOM 638 O O . ILE A 1 73 ? -7.944 -6.745 28.114 1.00 55.19 73 ILE A O 1
ATOM 642 N N . LYS A 1 74 ? -9.044 -6.031 26.320 1.00 60.44 74 LYS A N 1
ATOM 643 C CA . LYS A 1 74 ? -7.879 -6.132 25.431 1.00 60.44 74 LYS A CA 1
ATOM 644 C C . LYS A 1 74 ? -7.506 -4.724 25.007 1.00 60.44 74 LYS A C 1
ATOM 646 O O . LYS A 1 74 ? -8.392 -3.988 24.585 1.00 60.44 74 LYS A O 1
ATOM 651 N N . ASP A 1 75 ? -6.211 -4.414 25.021 1.00 71.69 75 ASP A N 1
ATOM 652 C CA . ASP A 1 75 ? -5.674 -3.169 24.464 1.00 71.69 75 ASP A CA 1
ATOM 653 C C . ASP A 1 75 ? -6.162 -2.964 23.024 1.00 71.69 75 ASP A C 1
ATOM 655 O O . ASP A 1 75 ? -5.679 -3.610 22.081 1.00 71.69 75 ASP A O 1
ATOM 659 N N . LEU A 1 76 ? -7.119 -2.049 22.857 1.00 76.00 76 LEU A N 1
ATOM 660 C CA . LEU A 1 76 ? -7.642 -1.625 21.563 1.00 76.00 76 LEU A CA 1
ATOM 661 C C . LEU A 1 76 ? -6.506 -1.074 20.694 1.00 76.00 76 LEU A C 1
ATOM 663 O O . LEU A 1 76 ? -6.408 -1.401 19.509 1.00 76.00 76 LEU A O 1
ATOM 667 N N . GLU A 1 77 ? -5.586 -0.329 21.307 1.00 79.62 77 GLU A N 1
ATOM 668 C CA . GLU A 1 77 ? -4.386 0.192 20.660 1.00 79.62 77 GLU A CA 1
ATOM 669 C C . GLU A 1 77 ? -3.535 -0.919 20.033 1.00 79.62 77 GLU A C 1
ATOM 671 O O . GLU A 1 77 ? -3.200 -0.871 18.844 1.00 79.62 77 GLU A O 1
ATOM 676 N N . LYS A 1 78 ? -3.220 -1.958 20.814 1.00 82.19 78 LYS A N 1
ATOM 677 C CA . LYS A 1 78 ? -2.405 -3.092 20.363 1.00 82.19 78 LYS A CA 1
ATOM 678 C C . LYS A 1 78 ? -3.096 -3.865 19.244 1.00 82.19 78 LYS A C 1
ATOM 680 O O . LYS A 1 78 ? -2.433 -4.371 18.337 1.00 82.19 78 LYS A O 1
ATOM 685 N N . TYR A 1 79 ? -4.424 -3.955 19.287 1.00 82.50 79 TYR A N 1
ATOM 686 C CA . TYR A 1 79 ? -5.208 -4.598 18.240 1.00 82.50 79 TYR A CA 1
ATOM 687 C C . TYR A 1 79 ? -5.182 -3.805 16.924 1.00 82.50 79 TYR A C 1
ATOM 689 O O . TYR A 1 79 ? -4.875 -4.382 15.880 1.00 82.50 79 TYR A O 1
ATOM 697 N N . ILE A 1 80 ? -5.424 -2.490 16.969 1.00 83.44 80 ILE A N 1
ATOM 698 C CA . ILE A 1 80 ? -5.346 -1.608 15.791 1.00 83.44 80 ILE A CA 1
ATOM 699 C C . ILE A 1 80 ? -3.935 -1.644 15.191 1.00 83.44 80 ILE A C 1
ATOM 701 O O . ILE A 1 80 ? -3.783 -1.821 13.981 1.00 83.44 80 ILE A O 1
ATOM 705 N N . GLY A 1 81 ? -2.901 -1.559 16.036 1.00 85.00 81 GLY A N 1
ATOM 706 C CA . GLY A 1 81 ? -1.506 -1.655 15.607 1.00 85.00 81 GLY A CA 1
ATOM 707 C C . GLY A 1 81 ? -1.182 -2.984 14.921 1.00 85.00 81 GLY A C 1
ATOM 708 O O . GLY A 1 81 ? -0.495 -2.999 13.900 1.00 85.00 81 GLY A O 1
ATOM 709 N N . ARG A 1 82 ? -1.734 -4.099 15.416 1.00 87.31 82 ARG A N 1
ATOM 710 C CA . ARG A 1 82 ? -1.568 -5.414 14.784 1.00 87.31 82 ARG A CA 1
ATOM 711 C C . ARG A 1 82 ? -2.236 -5.492 13.412 1.00 87.31 82 ARG A C 1
ATOM 713 O O . ARG A 1 82 ? -1.629 -6.025 12.492 1.00 87.31 82 ARG A O 1
ATOM 720 N N . ILE A 1 83 ? -3.440 -4.935 13.251 1.00 87.69 83 ILE A N 1
ATOM 721 C CA . ILE A 1 83 ? -4.097 -4.883 11.936 1.00 87.69 83 ILE A CA 1
ATOM 722 C C . ILE A 1 83 ? -3.247 -4.077 10.952 1.00 87.69 83 ILE A C 1
ATOM 724 O O . ILE A 1 83 ? -3.022 -4.534 9.833 1.00 87.69 83 ILE A O 1
ATOM 728 N N . LEU A 1 84 ? -2.766 -2.896 11.355 1.00 89.56 84 LEU A N 1
ATOM 729 C CA . LEU A 1 84 ? -1.910 -2.075 10.498 1.00 89.56 84 LEU A CA 1
ATOM 730 C C . LEU A 1 84 ? -0.659 -2.851 10.072 1.00 89.56 84 LEU A C 1
ATOM 732 O O . LEU A 1 84 ? -0.332 -2.883 8.886 1.00 89.56 84 LEU A O 1
ATOM 736 N N . PHE A 1 85 ? 0.001 -3.517 11.023 1.00 90.25 85 PHE A N 1
ATOM 737 C CA . PHE A 1 85 ? 1.166 -4.352 10.752 1.00 90.25 85 PHE A CA 1
ATOM 738 C C . PHE A 1 85 ? 0.851 -5.474 9.756 1.00 90.25 85 PHE A C 1
ATOM 740 O O . PHE A 1 85 ? 1.575 -5.628 8.776 1.00 90.25 85 PHE A O 1
ATOM 747 N N . ASP A 1 86 ? -0.245 -6.211 9.950 1.00 88.50 86 ASP A N 1
ATOM 748 C CA . ASP A 1 86 ? -0.644 -7.303 9.057 1.00 88.50 86 ASP A CA 1
ATOM 749 C C . ASP A 1 86 ? -0.922 -6.792 7.629 1.00 88.50 86 ASP A C 1
ATOM 751 O O . ASP A 1 86 ? -0.520 -7.421 6.644 1.00 88.50 86 ASP A O 1
ATOM 755 N N . VAL A 1 87 ? -1.568 -5.628 7.491 1.00 89.88 87 VAL A N 1
ATOM 756 C CA . VAL A 1 87 ? -1.813 -4.987 6.188 1.00 89.88 87 VAL A CA 1
ATOM 757 C C . VAL A 1 87 ? -0.497 -4.566 5.533 1.00 89.88 87 VAL A C 1
ATOM 759 O O . VAL A 1 87 ? -0.281 -4.867 4.361 1.00 89.88 87 VAL A O 1
ATOM 762 N N . VAL A 1 88 ? 0.407 -3.911 6.260 1.00 91.25 88 VAL A N 1
ATOM 763 C CA . VAL A 1 88 ? 1.716 -3.501 5.726 1.00 91.25 88 VAL A CA 1
ATOM 764 C C . VAL A 1 88 ? 2.542 -4.715 5.304 1.00 91.25 88 VAL A C 1
ATOM 766 O O . VAL A 1 88 ? 3.011 -4.782 4.167 1.00 91.25 88 VAL A O 1
ATOM 769 N N . PHE A 1 89 ? 2.673 -5.698 6.194 1.00 91.31 89 PHE A N 1
ATOM 770 C CA . PHE A 1 89 ? 3.477 -6.891 5.971 1.00 91.31 89 PHE A CA 1
ATOM 771 C C . PHE A 1 89 ? 3.001 -7.669 4.744 1.00 91.31 89 PHE A C 1
ATOM 773 O O . PHE A 1 89 ? 3.808 -8.003 3.880 1.00 91.31 89 PHE A O 1
ATOM 780 N N . THR A 1 90 ? 1.692 -7.918 4.625 1.00 89.31 90 THR A N 1
ATOM 781 C CA . THR A 1 90 ? 1.145 -8.679 3.491 1.00 89.31 90 THR A CA 1
ATOM 782 C C . THR A 1 90 ? 1.392 -7.986 2.154 1.00 89.31 90 THR A C 1
ATOM 784 O O . THR A 1 90 ? 1.842 -8.638 1.214 1.00 89.31 90 THR A O 1
ATOM 787 N N . ASN A 1 91 ? 1.167 -6.673 2.061 1.00 89.44 91 ASN A N 1
ATOM 788 C CA . ASN A 1 91 ? 1.389 -5.929 0.819 1.00 89.44 91 ASN A CA 1
ATOM 789 C C . ASN A 1 91 ? 2.872 -5.892 0.420 1.00 89.44 91 ASN A C 1
ATOM 791 O O . ASN A 1 91 ? 3.196 -6.165 -0.734 1.00 89.44 91 ASN A O 1
ATOM 795 N N . ILE A 1 92 ? 3.779 -5.624 1.367 1.00 90.44 92 ILE A N 1
ATOM 796 C CA . ILE A 1 92 ? 5.226 -5.615 1.091 1.00 90.44 92 ILE A CA 1
ATOM 797 C C . ILE A 1 92 ? 5.713 -7.013 0.698 1.00 90.44 92 ILE A C 1
ATOM 799 O O . ILE A 1 92 ? 6.466 -7.152 -0.262 1.00 90.44 92 ILE A O 1
ATOM 803 N N . PHE A 1 93 ? 5.263 -8.058 1.394 1.00 90.69 93 PHE A N 1
ATOM 804 C CA . PHE A 1 93 ? 5.649 -9.435 1.097 1.00 90.69 93 PHE A CA 1
ATOM 805 C C . PHE A 1 93 ? 5.272 -9.844 -0.334 1.00 90.69 93 PHE A C 1
ATOM 807 O O . PHE A 1 93 ? 6.121 -10.330 -1.082 1.00 90.69 93 PHE A O 1
ATOM 814 N N . PHE A 1 94 ? 4.025 -9.598 -0.752 1.00 89.31 94 PHE A N 1
ATOM 815 C CA . PHE A 1 94 ? 3.591 -9.907 -2.118 1.00 89.31 94 PHE A CA 1
ATOM 816 C C . PHE A 1 94 ? 4.271 -9.028 -3.170 1.00 89.31 94 PHE A C 1
ATOM 818 O O . PHE A 1 94 ? 4.611 -9.529 -4.243 1.00 89.31 94 PHE A O 1
ATOM 825 N N . PHE A 1 95 ? 4.530 -7.755 -2.860 1.00 88.50 95 PHE A N 1
ATOM 826 C CA . PHE A 1 95 ? 5.314 -6.882 -3.729 1.00 88.50 95 PHE A CA 1
ATOM 827 C C . PHE A 1 95 ? 6.723 -7.440 -3.974 1.00 88.50 95 PHE A C 1
ATOM 829 O O . PHE A 1 95 ? 7.149 -7.532 -5.124 1.00 88.50 95 PHE A O 1
ATOM 836 N N . LEU A 1 96 ? 7.426 -7.874 -2.922 1.00 88.81 96 LEU A N 1
ATOM 837 C CA . LEU A 1 96 ? 8.766 -8.458 -3.041 1.00 88.81 96 LEU A CA 1
ATOM 838 C C . LEU A 1 96 ? 8.762 -9.742 -3.879 1.00 88.81 96 LEU A C 1
ATOM 840 O O . LEU A 1 96 ? 9.643 -9.915 -4.719 1.00 88.81 96 LEU A O 1
ATOM 844 N N . ILE A 1 97 ? 7.752 -10.604 -3.723 1.00 88.69 97 ILE A N 1
ATOM 845 C CA . ILE A 1 97 ? 7.579 -11.777 -4.596 1.00 88.69 97 ILE A CA 1
ATOM 846 C C . ILE A 1 97 ? 7.427 -11.339 -6.057 1.00 88.69 97 ILE A C 1
ATOM 848 O O . ILE A 1 97 ? 8.091 -11.894 -6.931 1.00 88.69 97 ILE A O 1
ATOM 852 N N . GLY A 1 98 ? 6.599 -10.326 -6.328 1.00 85.69 98 GLY A N 1
ATOM 853 C CA . GLY A 1 98 ? 6.439 -9.759 -7.669 1.00 85.69 98 GLY A CA 1
ATOM 854 C C . GLY A 1 98 ? 7.758 -9.270 -8.268 1.00 85.69 98 GLY A C 1
ATOM 855 O O . GLY A 1 98 ? 8.061 -9.585 -9.418 1.00 85.69 98 GLY A O 1
ATOM 856 N N . GLN A 1 99 ? 8.588 -8.586 -7.472 1.00 84.69 99 GLN A N 1
ATOM 857 C CA . GLN A 1 99 ? 9.919 -8.147 -7.903 1.00 84.69 99 GLN A CA 1
ATOM 858 C C . GLN A 1 99 ? 10.849 -9.326 -8.216 1.00 84.69 99 GLN A C 1
ATOM 860 O O . GLN A 1 99 ? 11.536 -9.307 -9.233 1.00 84.69 99 GLN A O 1
ATOM 865 N N . VAL A 1 100 ? 10.840 -10.386 -7.401 1.00 85.38 100 VAL A N 1
ATOM 866 C CA . VAL A 1 100 ? 11.635 -11.597 -7.668 1.00 85.38 100 VAL A CA 1
ATOM 867 C C . VAL A 1 100 ? 11.220 -12.249 -8.990 1.00 85.38 100 VAL A C 1
ATOM 869 O O . VAL A 1 100 ? 12.079 -12.602 -9.796 1.00 85.38 100 VAL A O 1
ATOM 872 N N . VAL A 1 101 ? 9.917 -12.366 -9.260 1.00 84.38 101 VAL A N 1
ATOM 873 C CA . VAL A 1 101 ? 9.430 -12.904 -10.542 1.00 84.38 101 VAL A CA 1
ATOM 874 C C . VAL A 1 101 ? 9.857 -12.007 -11.704 1.00 84.38 101 VAL A C 1
ATOM 876 O O . VAL A 1 101 ? 10.341 -12.500 -12.724 1.00 84.38 101 VAL A O 1
ATOM 879 N N . PHE A 1 102 ? 9.746 -10.689 -11.543 1.00 80.25 102 PHE A N 1
ATOM 880 C CA . PHE A 1 102 ? 10.189 -9.728 -12.548 1.00 80.25 102 PHE A CA 1
ATOM 881 C C . PHE A 1 102 ? 11.693 -9.850 -12.850 1.00 80.25 102 PHE A C 1
ATOM 883 O O . PHE A 1 102 ? 12.079 -9.859 -14.021 1.00 80.25 102 PHE A O 1
ATOM 890 N N . PHE A 1 103 ? 12.532 -10.038 -11.826 1.00 82.00 103 PHE A N 1
ATOM 891 C CA . PHE A 1 103 ? 13.966 -10.286 -11.984 1.00 82.00 103 PHE A CA 1
ATOM 892 C C . PHE A 1 103 ? 14.262 -11.554 -12.787 1.00 82.00 103 PHE A C 1
ATOM 894 O O . PHE A 1 103 ? 15.153 -11.551 -13.635 1.00 82.00 103 PHE A O 1
ATOM 901 N N . ILE A 1 104 ? 13.512 -12.634 -12.555 1.00 83.94 104 ILE A N 1
ATOM 902 C CA . ILE A 1 104 ? 13.680 -13.890 -13.301 1.00 83.94 104 ILE A CA 1
ATOM 903 C C . ILE A 1 104 ? 13.429 -13.667 -14.800 1.00 83.94 104 ILE A C 1
ATOM 905 O O . ILE A 1 104 ? 14.168 -14.210 -15.621 1.00 83.94 104 ILE A O 1
ATOM 909 N N . ILE A 1 105 ? 12.432 -12.845 -15.147 1.00 80.31 105 ILE A N 1
ATOM 910 C CA . ILE A 1 105 ? 12.041 -12.560 -16.536 1.00 80.31 105 ILE A CA 1
ATOM 911 C C . ILE A 1 105 ? 13.016 -11.588 -17.213 1.00 80.31 105 ILE A C 1
ATOM 913 O O . ILE A 1 105 ? 13.473 -11.853 -18.320 1.00 80.31 105 ILE A O 1
ATOM 917 N N . ASN A 1 106 ? 13.329 -10.460 -16.569 1.00 76.44 106 ASN A N 1
ATOM 918 C CA . ASN A 1 106 ? 14.065 -9.357 -17.198 1.00 76.44 106 ASN A CA 1
ATOM 919 C C . ASN A 1 106 ? 15.569 -9.356 -16.898 1.00 76.44 106 ASN A C 1
ATOM 921 O O . ASN A 1 106 ? 16.303 -8.585 -17.508 1.00 76.44 106 ASN A O 1
ATOM 925 N N . ARG A 1 107 ? 16.036 -10.182 -15.948 1.00 79.25 107 ARG A N 1
ATOM 926 C CA . ARG A 1 107 ? 17.432 -10.233 -15.460 1.00 79.25 107 ARG A CA 1
ATOM 927 C C . ARG A 1 107 ? 18.003 -8.880 -15.027 1.00 79.25 107 ARG A C 1
ATOM 929 O O . ARG A 1 107 ? 19.211 -8.736 -14.873 1.00 79.25 107 ARG A O 1
ATOM 936 N N . ASN A 1 108 ? 17.130 -7.910 -14.783 1.00 71.19 108 ASN A N 1
ATOM 937 C CA . ASN A 1 108 ? 17.469 -6.562 -14.379 1.00 71.19 108 ASN A CA 1
ATOM 938 C C 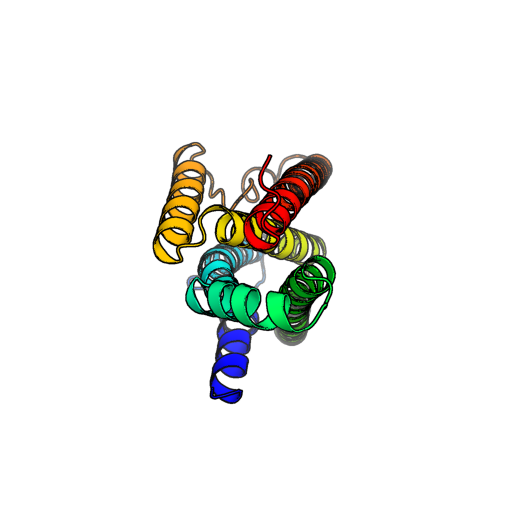. ASN A 1 108 ? 16.432 -6.085 -13.360 1.00 71.19 108 ASN A C 1
ATOM 940 O O . ASN A 1 108 ? 15.230 -6.239 -13.571 1.00 71.19 108 ASN A O 1
ATOM 944 N N . ILE A 1 109 ? 16.905 -5.517 -12.256 1.00 72.44 109 ILE A N 1
ATOM 945 C CA . ILE A 1 109 ? 16.101 -4.775 -11.290 1.00 72.44 109 ILE A CA 1
ATOM 946 C C . ILE A 1 109 ? 16.802 -3.445 -11.096 1.00 72.44 109 ILE A C 1
ATOM 948 O O . ILE A 1 109 ? 17.988 -3.403 -10.776 1.00 72.44 109 ILE A O 1
ATOM 952 N N . ASN A 1 110 ? 16.042 -2.363 -11.194 1.00 76.00 110 ASN A N 1
ATOM 953 C CA . ASN A 1 110 ? 16.500 -1.093 -10.668 1.00 76.00 110 ASN A CA 1
ATOM 954 C C . ASN A 1 110 ? 15.996 -0.959 -9.222 1.00 76.00 110 ASN A C 1
ATOM 956 O O . ASN A 1 110 ? 14.797 -0.898 -8.935 1.00 76.00 110 ASN A O 1
ATOM 960 N N . ILE A 1 111 ? 16.961 -0.982 -8.301 1.00 76.00 111 ILE A N 1
ATOM 961 C CA . ILE A 1 111 ? 16.724 -1.043 -6.860 1.00 76.00 111 ILE A CA 1
ATOM 962 C C . ILE A 1 111 ? 16.090 0.238 -6.317 1.00 76.00 111 ILE A C 1
ATOM 964 O O . ILE A 1 111 ? 15.308 0.179 -5.369 1.00 76.00 111 ILE A O 1
ATOM 968 N N . HIS A 1 112 ? 16.361 1.382 -6.953 1.00 73.94 112 HIS A N 1
ATOM 969 C CA . HIS A 1 112 ? 15.737 2.645 -6.588 1.00 73.94 112 HIS A CA 1
ATOM 970 C C . HIS A 1 112 ? 14.227 2.571 -6.805 1.00 73.94 112 HIS A C 1
ATOM 972 O O . HIS A 1 112 ? 13.479 2.934 -5.900 1.00 73.94 112 HIS A O 1
ATOM 978 N N . TYR A 1 113 ? 13.766 2.002 -7.926 1.00 73.50 113 TYR A N 1
ATOM 979 C CA . TYR A 1 113 ? 12.332 1.798 -8.159 1.00 73.50 113 TYR A CA 1
ATOM 980 C C . TYR A 1 113 ? 11.695 0.892 -7.109 1.00 73.50 113 TYR A C 1
ATOM 982 O O . TYR A 1 113 ? 10.639 1.228 -6.577 1.00 73.50 113 TYR A O 1
ATOM 990 N N . ALA A 1 114 ? 12.335 -0.231 -6.773 1.00 78.50 114 ALA A N 1
ATOM 991 C CA . ALA A 1 114 ? 11.807 -1.143 -5.762 1.00 78.50 114 ALA A CA 1
ATOM 992 C C . ALA A 1 114 ? 11.657 -0.449 -4.396 1.00 78.50 114 ALA A C 1
ATOM 994 O O . ALA A 1 114 ? 10.619 -0.577 -3.747 1.00 78.50 114 ALA A O 1
ATOM 995 N N . LEU A 1 115 ? 12.658 0.339 -3.990 1.00 79.62 115 LEU A N 1
ATOM 996 C CA . LEU A 1 115 ? 12.619 1.117 -2.751 1.00 79.62 115 LEU A CA 1
ATOM 997 C C . LEU A 1 115 ? 11.533 2.200 -2.779 1.00 79.62 115 LEU A C 1
ATOM 999 O O . LEU A 1 115 ? 10.797 2.340 -1.802 1.00 79.62 115 LEU A O 1
ATOM 1003 N N . PHE A 1 116 ? 11.389 2.931 -3.889 1.00 77.00 116 PHE A N 1
ATOM 1004 C CA . PHE A 1 116 ? 10.342 3.947 -4.028 1.00 77.00 116 PHE A CA 1
ATOM 1005 C C . PHE A 1 116 ? 8.941 3.342 -3.910 1.00 77.00 116 PHE A C 1
ATOM 1007 O O . PHE A 1 116 ? 8.120 3.863 -3.157 1.00 77.00 116 PHE A O 1
ATOM 1014 N N . MET A 1 117 ? 8.694 2.204 -4.562 1.00 78.00 117 MET A N 1
ATOM 1015 C CA . MET A 1 117 ? 7.407 1.508 -4.478 1.00 78.00 117 MET A CA 1
ATOM 1016 C C . MET A 1 117 ? 7.073 1.054 -3.057 1.00 78.00 117 MET A C 1
ATOM 1018 O O . MET A 1 117 ? 5.930 1.187 -2.627 1.00 78.00 117 MET A O 1
ATOM 1022 N N . ILE A 1 118 ? 8.051 0.542 -2.302 1.00 85.06 118 ILE A N 1
ATOM 1023 C CA . ILE A 1 118 ? 7.831 0.136 -0.905 1.00 85.06 118 ILE A CA 1
ATOM 1024 C C . ILE A 1 118 ? 7.386 1.336 -0.066 1.00 85.06 118 ILE A C 1
ATOM 1026 O O . ILE A 1 118 ? 6.424 1.230 0.698 1.00 85.06 118 ILE A O 1
ATOM 1030 N N . ILE A 1 119 ? 8.053 2.482 -0.221 1.00 80.56 119 ILE A N 1
ATOM 1031 C CA . ILE A 1 119 ? 7.695 3.698 0.515 1.00 80.56 119 ILE A CA 1
ATOM 1032 C C . ILE A 1 119 ? 6.289 4.172 0.127 1.00 80.56 119 ILE A C 1
ATOM 1034 O O . ILE A 1 119 ? 5.512 4.572 0.989 1.00 80.56 119 ILE A O 1
ATOM 1038 N N . GLU A 1 120 ? 5.921 4.079 -1.145 1.00 77.19 120 GLU A N 1
ATOM 1039 C CA . GLU A 1 120 ? 4.605 4.502 -1.626 1.00 77.19 120 GLU A CA 1
ATOM 1040 C C . GLU A 1 120 ? 3.471 3.585 -1.160 1.00 77.19 120 GLU A C 1
ATOM 1042 O O . GLU A 1 120 ? 2.406 4.072 -0.770 1.00 77.19 120 GLU A O 1
ATOM 1047 N N . ILE A 1 121 ? 3.717 2.272 -1.109 1.00 84.62 121 ILE A N 1
ATOM 1048 C CA . ILE A 1 121 ? 2.816 1.301 -0.478 1.00 84.62 121 ILE A CA 1
ATOM 1049 C C . ILE A 1 121 ? 2.605 1.676 0.994 1.00 84.62 121 ILE A C 1
ATOM 1051 O O . ILE A 1 121 ? 1.463 1.748 1.449 1.00 84.62 121 ILE A O 1
ATOM 1055 N N . LEU A 1 122 ? 3.686 1.957 1.731 1.00 85.44 122 LEU A N 1
ATOM 1056 C CA . LEU A 1 122 ? 3.623 2.340 3.145 1.00 85.44 122 LEU A CA 1
ATOM 1057 C C . LEU A 1 122 ? 2.808 3.617 3.357 1.00 85.44 122 LEU A C 1
ATOM 1059 O O . LEU A 1 122 ? 1.853 3.612 4.133 1.00 85.44 122 LEU A O 1
ATOM 1063 N N . VAL A 1 123 ? 3.154 4.692 2.645 1.00 81.75 123 VAL A N 1
ATOM 1064 C CA . VAL A 1 123 ? 2.465 5.987 2.735 1.00 81.75 123 VAL A CA 1
ATOM 1065 C C . VAL A 1 123 ? 0.981 5.823 2.415 1.00 81.75 123 VAL A C 1
ATOM 1067 O O . VAL A 1 123 ? 0.130 6.270 3.182 1.00 81.75 123 VAL A O 1
ATOM 1070 N N . SER A 1 124 ? 0.654 5.122 1.330 1.00 80.62 124 SER A N 1
ATOM 1071 C CA . SER A 1 124 ? -0.732 4.909 0.907 1.00 80.62 124 SER A CA 1
ATOM 1072 C C . SER A 1 124 ? -1.540 4.121 1.939 1.00 80.62 124 SER A C 1
ATOM 1074 O O . SER A 1 124 ? -2.673 4.498 2.243 1.00 80.62 124 SER A O 1
ATOM 1076 N N . ILE A 1 125 ? -0.965 3.060 2.519 1.00 87.06 125 ILE A N 1
ATOM 1077 C CA . ILE A 1 125 ? -1.618 2.293 3.589 1.00 87.06 125 ILE A CA 1
ATOM 1078 C C . ILE A 1 125 ? -1.869 3.195 4.797 1.00 87.06 125 ILE A C 1
ATOM 1080 O O . ILE A 1 125 ? -2.999 3.239 5.272 1.00 87.06 125 ILE A O 1
ATOM 1084 N N . ILE A 1 126 ? -0.862 3.941 5.266 1.00 85.25 126 ILE A N 1
ATOM 1085 C CA . ILE A 1 126 ? -0.986 4.813 6.445 1.00 85.25 126 ILE A CA 1
ATOM 1086 C C . ILE A 1 126 ? -2.086 5.862 6.240 1.00 85.25 126 ILE A C 1
ATOM 1088 O O . ILE A 1 126 ? -2.923 6.048 7.125 1.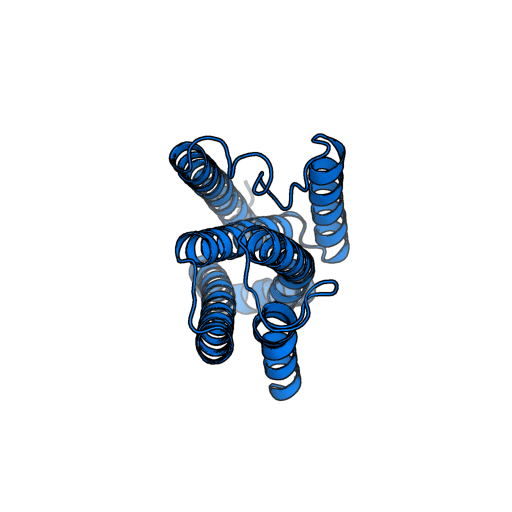00 85.25 126 ILE A O 1
ATOM 1092 N N . ILE A 1 127 ? -2.133 6.509 5.071 1.00 83.25 127 ILE A N 1
ATOM 1093 C CA . ILE A 1 127 ? -3.149 7.521 4.740 1.00 83.25 127 ILE A CA 1
ATOM 1094 C C . ILE A 1 127 ? -4.551 6.918 4.787 1.00 83.25 127 ILE A C 1
ATOM 1096 O O . ILE A 1 127 ? -5.420 7.413 5.506 1.00 83.25 127 ILE A O 1
ATOM 1100 N N . ILE A 1 128 ? -4.775 5.836 4.040 1.00 83.62 128 ILE A N 1
ATOM 1101 C CA . ILE A 1 128 ? -6.092 5.201 3.940 1.00 83.62 128 ILE A CA 1
ATOM 1102 C C . ILE A 1 128 ? -6.545 4.654 5.281 1.00 83.62 128 ILE A C 1
ATOM 1104 O O . ILE A 1 128 ? -7.710 4.797 5.646 1.00 83.62 128 ILE A O 1
ATOM 1108 N N . PHE A 1 129 ? -5.636 4.033 6.022 1.00 86.25 129 PHE A N 1
ATOM 1109 C CA . PHE A 1 129 ? -5.922 3.493 7.339 1.00 86.25 129 PHE A CA 1
ATOM 1110 C C . PHE A 1 129 ? -6.334 4.602 8.305 1.00 86.25 129 PHE A C 1
ATOM 1112 O O . PHE A 1 129 ? -7.359 4.485 8.972 1.00 86.25 129 PHE A O 1
ATOM 1119 N N . SER A 1 130 ? -5.611 5.723 8.296 1.00 83.19 130 SER A N 1
ATOM 1120 C CA . SER A 1 130 ? -5.945 6.908 9.091 1.00 83.19 130 SER A CA 1
ATOM 1121 C C . SER A 1 130 ? -7.309 7.484 8.710 1.00 83.19 130 SER A C 1
ATOM 1123 O O . SER A 1 130 ? -8.142 7.728 9.577 1.00 83.19 130 SER A O 1
ATOM 1125 N N . MET A 1 131 ? -7.593 7.643 7.414 1.00 81.12 131 MET A N 1
ATOM 1126 C CA . MET A 1 131 ? -8.908 8.107 6.956 1.00 81.12 131 MET A CA 1
ATOM 1127 C C . MET A 1 131 ? -10.030 7.143 7.350 1.00 81.12 131 MET A C 1
ATOM 1129 O O . MET A 1 131 ? -11.107 7.588 7.743 1.00 81.12 131 MET A O 1
ATOM 1133 N N . SER A 1 132 ? -9.772 5.835 7.286 1.00 82.75 132 SER A N 1
ATOM 1134 C CA . SER A 1 132 ? -10.736 4.795 7.661 1.00 82.75 132 SER A CA 1
ATOM 1135 C C . SER A 1 132 ? -11.100 4.862 9.142 1.00 82.75 132 SER A C 1
ATOM 1137 O O . SER A 1 132 ? -12.277 4.748 9.474 1.00 82.75 132 SER A O 1
ATOM 1139 N N . LEU A 1 133 ? -10.114 5.113 10.011 1.00 82.00 133 LEU A N 1
ATOM 1140 C CA . LEU A 1 133 ? -10.332 5.346 11.441 1.00 82.00 133 LEU A CA 1
ATOM 1141 C C . LEU A 1 133 ? -11.038 6.680 11.726 1.00 82.00 133 LEU A C 1
ATOM 1143 O O . LEU A 1 133 ? -11.802 6.776 12.677 1.00 82.00 133 LEU A O 1
ATOM 1147 N N . TYR A 1 134 ? -10.790 7.719 10.925 1.00 82.44 134 TYR A N 1
ATOM 1148 C CA . TYR A 1 134 ? -11.380 9.040 11.154 1.00 82.44 134 TYR A CA 1
ATOM 1149 C C . TYR A 1 134 ? -12.857 9.111 10.752 1.00 82.44 134 TYR A C 1
ATOM 1151 O O . TYR A 1 134 ? -13.690 9.626 11.493 1.00 82.44 134 TYR A O 1
ATOM 1159 N N . PHE A 1 135 ? -13.192 8.631 9.552 1.00 75.88 135 PHE A N 1
ATOM 1160 C CA . PHE A 1 135 ? -14.541 8.783 9.002 1.00 75.88 135 PHE A CA 1
ATOM 1161 C C . PHE A 1 135 ? -15.473 7.631 9.368 1.00 75.88 135 PHE A C 1
ATOM 1163 O O . PHE A 1 135 ? -16.686 7.788 9.225 1.00 75.88 135 PHE A O 1
ATOM 1170 N N . ASN A 1 136 ? -14.936 6.473 9.776 1.00 68.81 136 ASN A N 1
ATOM 1171 C CA . ASN A 1 136 ? -15.655 5.227 10.085 1.00 68.81 136 ASN A CA 1
ATOM 1172 C C . ASN A 1 136 ? -16.543 4.663 8.953 1.00 68.81 136 ASN A C 1
ATOM 1174 O O . ASN A 1 136 ? -17.045 3.545 9.059 1.00 68.81 136 ASN A O 1
ATOM 1178 N N . LYS A 1 137 ? -16.736 5.411 7.859 1.00 64.25 137 LYS A N 1
ATOM 1179 C CA . LYS A 1 137 ? -17.633 5.116 6.742 1.00 64.25 137 LYS A CA 1
ATOM 1180 C C . LYS A 1 137 ? -16.842 4.789 5.488 1.00 64.25 137 LYS A C 1
ATOM 1182 O O . LYS A 1 137 ? -16.220 5.667 4.894 1.00 64.25 137 LYS A O 1
ATOM 1187 N N . ASN A 1 138 ? -16.987 3.555 5.017 1.00 68.25 138 ASN A N 1
ATOM 1188 C CA . ASN A 1 138 ? -16.259 3.030 3.863 1.00 68.25 138 ASN A CA 1
ATOM 1189 C C . ASN A 1 138 ? -16.352 3.947 2.633 1.00 68.25 138 ASN A C 1
ATOM 1191 O O . ASN A 1 138 ? -15.331 4.314 2.065 1.00 68.25 138 ASN A O 1
ATOM 1195 N N . ILE A 1 139 ? -17.561 4.357 2.228 1.00 67.38 139 ILE A N 1
ATOM 1196 C CA . ILE A 1 139 ? -17.759 5.079 0.959 1.00 67.38 139 ILE A CA 1
ATOM 1197 C C . ILE A 1 139 ? -17.183 6.501 0.963 1.00 67.38 139 ILE A C 1
ATOM 1199 O O . ILE A 1 139 ? -16.675 6.962 -0.055 1.00 67.38 139 ILE A O 1
ATOM 1203 N N . ILE A 1 140 ? -17.209 7.172 2.118 1.00 68.81 140 ILE A N 1
ATOM 1204 C CA . ILE A 1 140 ? -16.662 8.525 2.271 1.00 68.81 140 ILE A CA 1
ATOM 1205 C C . ILE A 1 140 ? -15.135 8.475 2.212 1.00 68.81 140 ILE A C 1
ATOM 1207 O O . ILE A 1 140 ? -14.527 9.315 1.558 1.00 68.81 140 ILE A O 1
ATOM 1211 N N . VAL A 1 141 ? -14.522 7.454 2.820 1.00 69.00 141 VAL A N 1
ATOM 1212 C CA . VAL A 1 141 ? -13.069 7.231 2.764 1.00 69.00 141 VAL A CA 1
ATOM 1213 C C . VAL A 1 141 ? -12.606 7.057 1.320 1.00 69.00 141 VAL A C 1
ATOM 1215 O O . VAL A 1 141 ? -11.661 7.723 0.905 1.00 69.00 141 VAL A O 1
ATOM 1218 N N . TYR A 1 142 ? -13.306 6.229 0.532 1.00 68.56 142 TYR A N 1
ATOM 1219 C CA . TYR A 1 142 ? -13.017 6.094 -0.898 1.00 68.56 142 TYR A CA 1
ATOM 1220 C C . TYR A 1 142 ? -13.168 7.428 -1.631 1.00 68.56 142 TYR A C 1
ATOM 1222 O O . TYR A 1 142 ? -12.267 7.815 -2.368 1.00 68.56 142 TYR A O 1
ATOM 1230 N N . GLY A 1 143 ? -14.271 8.150 -1.412 1.00 65.56 143 GLY A N 1
ATOM 1231 C CA . GLY A 1 143 ? -14.523 9.436 -2.065 1.00 65.56 143 GLY A CA 1
ATOM 1232 C C . GLY A 1 143 ? -13.437 10.476 -1.777 1.00 65.56 143 GLY A C 1
ATOM 1233 O O . GLY A 1 143 ? -12.888 11.058 -2.707 1.00 65.56 143 GLY A O 1
ATOM 1234 N N . ILE A 1 144 ? -13.074 10.667 -0.507 1.00 69.81 144 ILE A N 1
ATOM 1235 C CA . ILE A 1 144 ? -12.041 11.628 -0.090 1.00 69.81 144 ILE A CA 1
ATOM 1236 C C . ILE A 1 144 ? -10.675 11.231 -0.642 1.00 69.81 144 ILE A C 1
ATOM 1238 O O . ILE A 1 144 ? -9.952 12.082 -1.160 1.00 69.81 144 ILE A O 1
ATOM 1242 N N . TYR A 1 145 ? -10.332 9.944 -0.585 1.00 68.94 145 TYR A N 1
ATOM 1243 C CA . TYR A 1 145 ? -9.081 9.461 -1.152 1.00 68.94 145 TYR A CA 1
ATOM 1244 C C . TYR A 1 145 ? -9.002 9.700 -2.661 1.00 68.94 145 TYR A C 1
ATOM 1246 O O . TYR A 1 145 ? -8.001 10.222 -3.145 1.00 68.94 145 TYR A O 1
ATOM 1254 N N . TYR A 1 146 ? -10.066 9.395 -3.407 1.00 67.31 146 TYR A N 1
ATOM 1255 C CA . TYR A 1 146 ? -10.093 9.646 -4.846 1.00 67.31 146 TYR A CA 1
ATOM 1256 C C . TYR A 1 146 ? -10.065 11.138 -5.184 1.00 67.31 146 TYR A C 1
ATOM 1258 O O . TYR A 1 146 ? -9.402 11.513 -6.145 1.00 67.31 146 TYR A O 1
ATOM 1266 N N . ILE A 1 147 ? -10.703 12.002 -4.389 1.00 68.31 147 ILE A N 1
ATOM 1267 C CA . ILE A 1 147 ? -10.611 13.460 -4.562 1.00 68.31 147 ILE A CA 1
ATOM 1268 C C . ILE A 1 147 ? -9.172 13.944 -4.349 1.00 68.31 147 ILE A C 1
ATOM 1270 O O . ILE A 1 147 ? -8.685 14.746 -5.142 1.00 68.31 147 ILE A O 1
ATOM 1274 N N . LEU A 1 148 ? -8.475 13.445 -3.322 1.00 65.81 148 LEU A N 1
ATOM 1275 C CA . LEU A 1 148 ? -7.064 13.766 -3.076 1.00 65.81 148 LEU A CA 1
ATOM 1276 C C . LEU A 1 148 ? -6.145 13.258 -4.194 1.00 65.81 148 LEU A C 1
ATOM 1278 O O . LEU A 1 148 ? -5.195 13.940 -4.571 1.00 65.81 148 LEU A O 1
ATOM 1282 N N . LEU A 1 149 ? -6.443 12.085 -4.754 1.00 62.44 149 LEU A N 1
ATOM 1283 C CA . LEU A 1 149 ? -5.719 11.563 -5.910 1.00 62.44 149 LEU A CA 1
ATOM 1284 C C . LEU A 1 149 ? -5.945 12.416 -7.159 1.00 62.44 149 LEU A C 1
ATOM 1286 O O . LEU A 1 149 ? -4.986 12.810 -7.818 1.00 62.44 149 LEU A O 1
ATOM 1290 N N . ILE A 1 150 ? -7.199 12.730 -7.484 1.00 61.78 150 ILE A N 1
ATOM 1291 C CA . ILE A 1 150 ? -7.549 13.508 -8.677 1.00 61.78 150 ILE A CA 1
ATOM 1292 C C . ILE A 1 150 ? -7.015 14.940 -8.566 1.00 61.78 150 ILE A C 1
ATOM 1294 O O . ILE A 1 150 ? -6.479 15.461 -9.541 1.00 61.78 150 ILE A O 1
ATOM 1298 N N . SER A 1 151 ? -7.090 15.573 -7.391 1.00 55.50 151 SER A N 1
ATOM 1299 C CA . SER A 1 151 ? -6.519 16.910 -7.186 1.00 55.50 151 SER A CA 1
ATOM 1300 C C . SER A 1 151 ? -4.996 16.908 -7.346 1.00 55.50 151 SER A C 1
ATOM 1302 O O . SER A 1 151 ? -4.456 17.796 -8.006 1.00 55.50 151 SER A O 1
ATOM 1304 N N . GLY A 1 152 ? -4.311 15.867 -6.856 1.00 53.22 152 GLY A N 1
ATOM 1305 C CA . GLY A 1 152 ? -2.887 15.649 -7.113 1.00 53.22 152 GLY A CA 1
ATOM 1306 C C . GLY A 1 152 ? -2.563 15.534 -8.607 1.00 53.22 152 GLY A C 1
ATOM 1307 O O . GLY A 1 152 ? -1.629 16.179 -9.085 1.00 53.22 152 GLY A O 1
ATOM 1308 N N . LEU A 1 153 ? -3.367 14.774 -9.359 1.00 52.56 153 LEU A N 1
ATOM 1309 C CA . LEU A 1 153 ? -3.198 14.583 -10.804 1.00 52.56 153 LEU A CA 1
ATOM 1310 C C . LEU A 1 153 ? -3.435 15.871 -11.618 1.00 52.56 153 LEU A C 1
ATOM 1312 O O . LEU A 1 153 ? -2.724 16.116 -12.594 1.00 52.56 153 LEU A O 1
ATOM 1316 N N . VAL A 1 154 ? -4.405 16.706 -11.226 1.00 46.38 154 VAL A N 1
ATOM 1317 C CA . VAL A 1 154 ? -4.791 17.931 -11.955 1.00 46.38 154 VAL A CA 1
ATOM 1318 C C . VAL A 1 154 ? -3.794 19.074 -11.751 1.00 46.38 154 VAL A C 1
ATOM 1320 O O . VAL A 1 154 ? -3.492 19.798 -12.701 1.00 46.38 154 VAL A O 1
ATOM 1323 N N . VAL A 1 155 ? -3.249 19.239 -10.542 1.00 43.88 155 VAL A N 1
ATOM 1324 C CA . VAL A 1 155 ? -2.445 20.422 -10.182 1.00 43.88 155 VAL A CA 1
ATOM 1325 C C . VAL A 1 155 ? -1.080 20.471 -10.889 1.00 43.88 155 VAL A C 1
ATOM 1327 O O . VAL A 1 155 ? -0.509 21.553 -10.987 1.00 43.88 155 VAL A O 1
ATOM 1330 N N . ASN A 1 156 ? -0.558 19.364 -11.443 1.00 42.00 156 ASN A N 1
ATOM 1331 C CA . ASN A 1 156 ? 0.855 19.327 -11.851 1.00 42.00 156 ASN A CA 1
ATOM 1332 C C . ASN A 1 156 ? 1.212 18.917 -13.293 1.00 42.00 156 ASN A C 1
ATOM 1334 O O . ASN A 1 156 ? 2.405 18.825 -13.576 1.00 42.00 156 ASN A O 1
ATOM 1338 N N . LYS A 1 157 ? 0.268 18.666 -14.227 1.00 38.22 157 LYS A N 1
ATOM 1339 C CA . LYS A 1 157 ? 0.556 18.159 -15.612 1.00 38.22 157 LYS A CA 1
ATOM 1340 C C . LYS A 1 157 ? 1.590 17.005 -15.670 1.00 38.22 157 LYS A C 1
ATOM 1342 O O . LYS A 1 157 ? 2.194 16.721 -16.700 1.00 38.22 157 LYS A O 1
ATOM 1347 N N . CYS A 1 158 ? 1.818 16.361 -14.541 1.00 38.56 158 CYS A N 1
ATOM 1348 C CA . CYS A 1 158 ? 2.781 15.323 -14.246 1.00 38.56 158 CYS A CA 1
ATOM 1349 C C . CYS A 1 158 ? 2.009 14.360 -13.381 1.00 38.56 158 CYS A C 1
ATOM 1351 O O . CYS A 1 158 ? 1.248 14.790 -12.516 1.00 38.56 158 CYS A O 1
ATOM 1353 N N . TRP A 1 159 ? 2.153 13.075 -13.670 1.00 41.72 159 TRP A N 1
ATOM 1354 C CA . TRP A 1 159 ? 1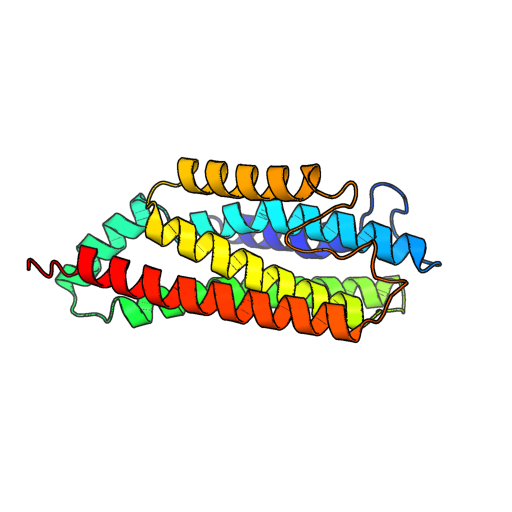.380 12.039 -13.019 1.00 41.72 159 TRP A CA 1
ATOM 1355 C C . TRP A 1 159 ? 1.824 11.960 -11.561 1.00 41.72 159 TRP A C 1
ATOM 1357 O O . TRP A 1 159 ? 2.796 11.300 -11.206 1.00 41.72 159 TRP A O 1
ATOM 1367 N N . VAL A 1 160 ? 1.142 12.729 -10.724 1.00 40.47 160 VAL A N 1
ATOM 1368 C CA . VAL A 1 160 ? 1.226 12.634 -9.281 1.00 40.47 160 VAL A CA 1
ATOM 1369 C C . VAL A 1 160 ? 0.270 11.503 -8.895 1.00 40.47 160 VAL A C 1
ATOM 1371 O O . VAL A 1 160 ? -0.857 11.743 -8.475 1.00 40.47 160 VAL A O 1
ATOM 1374 N N . SER A 1 161 ? 0.722 10.248 -9.031 1.00 43.12 161 SER A N 1
ATOM 1375 C CA . SER A 1 161 ? 0.435 9.294 -7.949 1.00 43.12 161 SER A CA 1
ATOM 1376 C C . SER A 1 161 ? 1.004 9.941 -6.689 1.00 43.12 161 SER A C 1
ATOM 1378 O O . SER A 1 161 ? 2.003 10.643 -6.829 1.00 43.12 161 SER A O 1
ATOM 1380 N N . LEU A 1 162 ? 0.341 9.835 -5.531 1.00 48.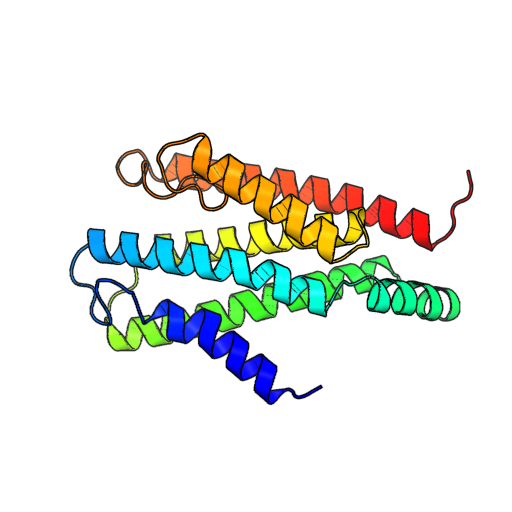12 162 LEU A N 1
ATOM 1381 C CA . LEU A 1 162 ? 0.710 10.499 -4.267 1.00 48.12 162 LEU A CA 1
ATOM 1382 C C . LEU A 1 162 ? 2.236 10.735 -4.140 1.00 48.12 162 LEU A C 1
ATOM 1384 O O . LEU A 1 162 ? 2.983 9.927 -3.602 1.00 48.12 162 LEU A O 1
ATOM 1388 N N . VAL A 1 163 ? 2.633 11.905 -4.660 1.00 47.22 163 VAL A N 1
ATOM 1389 C CA . VAL A 1 163 ? 3.970 12.505 -4.789 1.00 47.22 163 VAL A CA 1
ATOM 1390 C C . VAL A 1 163 ? 4.905 12.016 -5.929 1.00 47.22 163 VAL A C 1
ATOM 1392 O O . VAL A 1 163 ? 5.786 11.185 -5.748 1.00 47.22 163 VAL A O 1
ATOM 1395 N N . LEU A 1 164 ? 4.823 12.741 -7.064 1.00 47.56 164 LEU A N 1
ATOM 1396 C CA . LEU A 1 164 ? 5.944 13.310 -7.855 1.00 47.56 164 LEU A CA 1
ATOM 1397 C C . LEU A 1 164 ? 7.056 12.362 -8.350 1.00 47.56 164 LEU A C 1
ATOM 1399 O O . LEU A 1 164 ? 8.224 12.605 -8.039 1.00 47.56 164 LEU A O 1
ATOM 1403 N N . THR A 1 16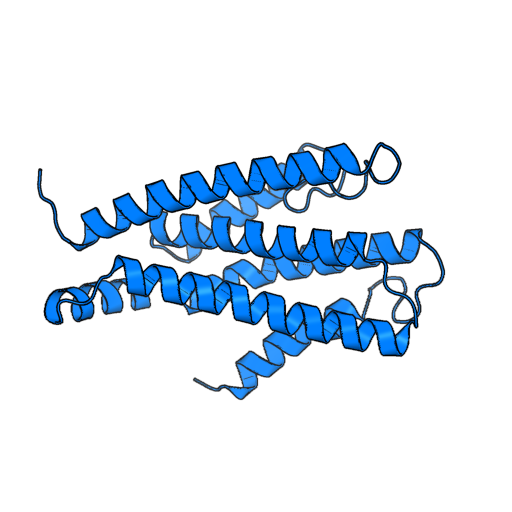5 ? 6.776 11.324 -9.140 1.00 47.59 165 THR A N 1
ATOM 1404 C CA . THR A 1 165 ? 7.878 10.409 -9.528 1.00 47.59 165 THR A CA 1
ATOM 1405 C C . THR A 1 165 ? 8.427 10.561 -10.944 1.00 47.59 165 THR A C 1
ATOM 1407 O O . THR A 1 165 ? 9.532 10.104 -11.191 1.00 47.59 165 THR A O 1
ATOM 1410 N N . ILE A 1 166 ? 7.769 11.253 -11.879 1.00 47.31 166 ILE A N 1
ATOM 1411 C CA . ILE A 1 166 ? 8.221 11.133 -13.287 1.00 47.31 166 ILE A CA 1
ATOM 1412 C C . ILE A 1 166 ? 8.975 12.357 -13.793 1.00 47.31 166 ILE A C 1
ATOM 1414 O O . ILE A 1 166 ? 9.849 12.213 -14.636 1.00 47.31 166 ILE A O 1
ATOM 1418 N N . LYS A 1 167 ? 8.701 13.558 -13.268 1.00 40.12 167 LYS A N 1
ATOM 1419 C CA . LYS A 1 167 ? 9.357 14.775 -13.781 1.00 40.12 167 LYS A CA 1
ATOM 1420 C C . LYS A 1 167 ? 10.734 15.071 -13.178 1.00 40.12 167 LYS A C 1
ATOM 1422 O O . LYS A 1 167 ? 11.357 16.036 -13.587 1.00 40.12 167 LYS A O 1
ATOM 1427 N N . LEU A 1 168 ? 11.164 14.294 -12.185 1.00 43.00 168 LEU A N 1
ATOM 1428 C CA . LEU A 1 168 ? 12.373 14.538 -11.382 1.00 43.00 168 LEU A CA 1
ATOM 1429 C C . LEU A 1 168 ? 13.421 13.428 -11.525 1.00 43.00 168 LEU A C 1
ATOM 1431 O O . LEU A 1 168 ? 14.461 13.501 -10.883 1.00 43.00 168 LEU A O 1
ATOM 1435 N N . LEU A 1 169 ? 13.181 12.405 -12.353 1.00 46.69 169 LEU A N 1
ATOM 1436 C CA . LEU A 1 169 ? 14.230 11.433 -12.689 1.00 46.69 169 LEU A CA 1
ATOM 1437 C C . LEU A 1 169 ? 15.441 12.105 -13.365 1.00 46.69 169 LEU A C 1
ATOM 1439 O O . LEU A 1 169 ? 16.537 11.563 -13.281 1.00 46.69 169 LEU A O 1
ATOM 1443 N N . ASP A 1 170 ? 15.257 13.311 -13.912 1.00 48.06 170 ASP A N 1
ATOM 1444 C CA . ASP A 1 170 ? 16.333 14.144 -14.455 1.00 48.06 170 ASP A CA 1
ATOM 1445 C C . ASP A 1 170 ? 16.995 15.070 -13.411 1.00 48.06 170 ASP A C 1
ATOM 1447 O O . ASP A 1 170 ? 18.125 15.501 -13.617 1.00 48.06 170 ASP A O 1
ATOM 1451 N N . ASP A 1 171 ? 16.358 15.328 -12.258 1.00 53.62 171 ASP A N 1
ATOM 1452 C CA . ASP A 1 171 ? 16.817 16.311 -11.268 1.00 53.62 171 ASP A CA 1
ATOM 1453 C C . ASP A 1 171 ? 16.897 15.700 -9.855 1.00 53.62 171 ASP A C 1
ATOM 1455 O O . ASP A 1 171 ? 15.961 15.706 -9.057 1.00 53.62 171 ASP A O 1
ATOM 1459 N N . ASN A 1 172 ? 18.094 15.196 -9.549 1.00 64.50 172 ASN A N 1
ATOM 1460 C CA . ASN A 1 172 ? 18.636 14.935 -8.214 1.00 64.50 172 ASN A CA 1
ATOM 1461 C C . ASN A 1 172 ? 17.782 14.037 -7.280 1.00 64.50 172 ASN A C 1
ATOM 1463 O O . ASN A 1 172 ? 17.016 14.483 -6.419 1.00 64.50 172 ASN A O 1
ATOM 1467 N N . ILE A 1 173 ? 18.039 12.726 -7.386 1.00 67.38 173 ILE A N 1
ATOM 1468 C CA . ILE A 1 173 ? 17.433 11.606 -6.639 1.00 67.38 173 ILE A CA 1
ATOM 1469 C C . ILE A 1 173 ? 17.349 11.832 -5.113 1.00 67.38 173 ILE A C 1
ATOM 1471 O O . ILE A 1 173 ? 16.422 11.343 -4.462 1.00 67.38 173 ILE A O 1
ATOM 1475 N N . LEU A 1 174 ? 18.273 12.593 -4.520 1.00 69.06 174 LEU A N 1
ATOM 1476 C CA . LEU A 1 174 ? 18.279 12.874 -3.081 1.00 69.06 174 LEU A CA 1
ATOM 1477 C C . LEU A 1 174 ? 17.023 13.636 -2.620 1.00 69.06 174 LEU A C 1
ATOM 1479 O O . LEU A 1 174 ? 16.430 13.290 -1.596 1.00 69.06 174 LEU A O 1
ATOM 1483 N N . TYR A 1 175 ? 16.578 14.638 -3.386 1.00 67.81 175 TYR A N 1
ATOM 1484 C CA . TYR A 1 175 ? 15.373 15.412 -3.060 1.00 67.81 175 TYR A CA 1
ATOM 1485 C C . TYR A 1 175 ? 14.106 14.559 -3.153 1.00 67.81 175 TYR A C 1
ATOM 1487 O O . TYR A 1 175 ? 13.151 14.748 -2.387 1.00 67.81 175 TYR A O 1
ATOM 1495 N N . LEU A 1 176 ? 14.110 13.565 -4.046 1.00 68.69 176 LEU A N 1
ATOM 1496 C CA . LEU A 1 176 ? 13.035 12.589 -4.127 1.00 68.69 176 LEU A CA 1
ATOM 1497 C C . LEU A 1 176 ? 12.957 11.779 -2.830 1.00 68.69 176 LEU A C 1
ATOM 1499 O O . LEU A 1 176 ? 11.907 11.774 -2.198 1.00 68.69 176 LEU A O 1
ATOM 1503 N N . TYR A 1 177 ? 14.051 11.178 -2.360 1.00 70.69 177 TYR A N 1
ATOM 1504 C CA . TYR A 1 177 ? 14.033 10.443 -1.087 1.00 70.69 177 TYR A CA 1
ATOM 1505 C C . TYR A 1 177 ? 13.633 11.320 0.107 1.00 70.69 177 TYR A C 1
ATOM 1507 O O . TYR A 1 177 ? 12.773 10.920 0.893 1.00 70.69 177 TYR A O 1
ATOM 1515 N N . LEU A 1 178 ? 14.182 12.535 0.209 1.00 69.06 178 LEU A N 1
ATOM 1516 C CA . LEU A 1 178 ? 13.856 13.475 1.288 1.00 69.06 178 LEU A CA 1
ATOM 1517 C C . LEU A 1 178 ? 12.365 13.814 1.333 1.00 69.06 178 LEU A C 1
ATOM 1519 O O . LEU A 1 178 ? 11.752 13.734 2.397 1.00 69.06 178 LEU A O 1
ATOM 1523 N N . SER A 1 179 ? 11.758 14.132 0.186 1.00 66.81 179 SER A N 1
ATOM 1524 C CA . SER A 1 179 ? 10.322 14.435 0.136 1.00 66.81 179 SER A CA 1
ATOM 1525 C C . SER A 1 179 ? 9.469 13.264 0.632 1.00 66.81 179 SER A C 1
ATOM 1527 O O . SER A 1 179 ? 8.539 13.484 1.405 1.00 66.81 179 SER A O 1
ATOM 1529 N N . ARG A 1 180 ? 9.813 12.014 0.288 1.00 70.44 180 ARG A N 1
ATOM 1530 C CA . ARG A 1 180 ? 9.060 10.831 0.747 1.00 70.44 180 ARG A CA 1
ATOM 1531 C C . ARG A 1 180 ? 9.227 10.579 2.240 1.00 70.44 180 ARG A C 1
ATOM 1533 O O . ARG A 1 180 ? 8.253 10.220 2.893 1.00 70.44 180 ARG A O 1
ATOM 1540 N N . ILE A 1 181 ? 10.422 10.797 2.788 1.00 73.56 181 ILE A N 1
ATOM 1541 C CA . ILE A 1 181 ? 10.658 10.686 4.234 1.00 73.56 181 ILE A CA 1
ATOM 1542 C C . ILE A 1 181 ? 9.817 11.725 4.983 1.00 73.56 181 ILE A C 1
ATOM 1544 O O . ILE A 1 181 ? 9.129 11.372 5.937 1.00 73.56 181 ILE A O 1
ATOM 1548 N N . ILE A 1 182 ? 9.802 12.979 4.520 1.00 73.25 182 ILE A N 1
ATOM 1549 C CA . ILE A 1 182 ? 8.992 14.051 5.124 1.00 73.25 182 ILE A CA 1
ATOM 1550 C C . ILE A 1 182 ? 7.507 13.672 5.118 1.00 73.25 182 ILE A C 1
ATOM 1552 O O . ILE A 1 182 ? 6.830 13.779 6.137 1.00 73.25 182 ILE A O 1
ATOM 1556 N N . ILE A 1 183 ? 7.004 13.175 3.989 1.00 76.00 183 ILE A N 1
ATOM 1557 C CA . ILE A 1 183 ? 5.608 12.750 3.841 1.00 76.00 183 ILE A CA 1
ATOM 1558 C C . ILE A 1 183 ? 5.278 11.577 4.760 1.00 76.00 183 ILE A C 1
ATOM 1560 O O . ILE A 1 183 ? 4.242 11.589 5.421 1.00 76.00 183 ILE A O 1
ATOM 1564 N N . LEU A 1 184 ? 6.160 10.579 4.830 1.00 77.81 184 LEU A N 1
ATOM 1565 C CA . LEU A 1 184 ? 5.997 9.438 5.721 1.00 77.81 184 LEU A CA 1
ATOM 1566 C C . LEU A 1 184 ? 5.899 9.902 7.178 1.00 77.81 184 LEU A C 1
ATOM 1568 O O . LEU A 1 184 ? 5.010 9.453 7.897 1.00 77.81 184 LEU A O 1
ATOM 1572 N N . VAL A 1 185 ? 6.767 10.824 7.603 1.00 79.19 185 VAL A N 1
ATOM 1573 C CA . VAL A 1 185 ? 6.755 11.391 8.959 1.00 79.19 185 VAL A CA 1
ATOM 1574 C C . VAL A 1 185 ? 5.456 12.157 9.222 1.00 79.19 185 VAL A C 1
ATOM 1576 O O . VAL A 1 185 ? 4.820 11.928 10.250 1.00 79.19 185 VAL A O 1
ATOM 1579 N N . LEU A 1 186 ? 5.022 13.006 8.285 1.00 79.88 186 LEU A N 1
ATOM 1580 C CA . LEU A 1 186 ? 3.777 13.774 8.400 1.00 79.88 186 LEU A CA 1
ATOM 1581 C C . LEU A 1 186 ? 2.545 12.868 8.507 1.00 79.88 186 LEU A C 1
ATOM 1583 O O . LEU A 1 186 ? 1.715 13.046 9.393 1.00 79.88 186 LEU A O 1
ATOM 1587 N N . PHE A 1 187 ? 2.416 11.861 7.645 1.00 81.50 187 PHE A N 1
ATOM 1588 C CA . PHE A 1 187 ? 1.260 10.967 7.711 1.00 81.50 187 PHE A CA 1
ATOM 1589 C C . PHE A 1 187 ? 1.325 9.997 8.888 1.00 81.50 187 PHE A C 1
ATOM 1591 O O . PHE A 1 187 ? 0.282 9.636 9.431 1.00 81.50 187 PHE A O 1
ATOM 1598 N N . SER A 1 188 ? 2.522 9.623 9.342 1.00 82.56 188 SER A N 1
ATOM 1599 C CA . SER A 1 188 ? 2.681 8.832 10.566 1.00 82.56 188 SER A CA 1
ATOM 1600 C C . SER A 1 188 ? 2.267 9.625 11.807 1.00 82.56 188 SER A C 1
ATOM 1602 O O . SER A 1 188 ? 1.607 9.072 12.686 1.00 82.56 188 SER A O 1
ATOM 1604 N N . SER A 1 189 ? 2.585 10.922 11.885 1.00 81.69 189 SER A N 1
ATOM 1605 C CA . SER A 1 189 ? 2.132 11.765 12.998 1.00 81.69 189 SER A CA 1
ATOM 1606 C C . SER A 1 189 ? 0.616 11.978 12.965 1.00 81.69 189 SER A C 1
ATOM 1608 O O . SER A 1 189 ? -0.042 11.833 13.997 1.00 81.69 189 SER A O 1
ATOM 1610 N N . MET A 1 190 ? 0.034 12.203 11.780 1.00 84.19 190 MET A N 1
ATOM 1611 C CA . MET A 1 190 ? -1.423 12.241 11.604 1.00 84.19 190 MET A CA 1
ATOM 1612 C C . MET A 1 190 ? -2.087 10.934 12.043 1.00 84.19 190 MET A C 1
ATOM 1614 O O . MET A 1 190 ? -3.094 10.969 12.749 1.00 84.19 190 MET A O 1
ATOM 1618 N N . TYR A 1 191 ? -1.513 9.787 11.672 1.00 87.12 191 TYR A N 1
ATOM 1619 C CA . TYR A 1 191 ? -2.001 8.479 12.099 1.00 87.12 191 TYR A CA 1
ATOM 1620 C C . TYR A 1 191 ? -2.040 8.357 13.624 1.00 87.12 191 TYR A C 1
ATOM 1622 O O . TYR A 1 191 ? -3.063 7.948 14.167 1.00 87.12 191 TYR A O 1
ATOM 1630 N N . ILE A 1 192 ? -0.969 8.747 14.325 1.00 86.75 192 ILE A N 1
ATOM 1631 C CA . ILE A 1 192 ? -0.910 8.686 15.794 1.00 86.75 192 ILE A CA 1
ATOM 1632 C C . ILE A 1 192 ? -2.039 9.518 16.415 1.00 86.75 192 ILE A C 1
ATOM 1634 O O . ILE A 1 192 ? -2.761 9.020 17.278 1.00 86.75 192 ILE A O 1
ATOM 1638 N N . LEU A 1 193 ? -2.234 10.754 15.943 1.00 86.75 193 LEU A N 1
ATOM 1639 C CA . LEU A 1 193 ? -3.286 11.643 16.445 1.00 86.75 193 LEU A CA 1
ATOM 1640 C C . LEU A 1 193 ? -4.688 11.063 16.215 1.00 86.75 193 LEU A C 1
ATOM 1642 O O . LEU A 1 193 ? -5.516 11.050 17.127 1.00 86.75 193 LEU A O 1
ATOM 1646 N N . ILE A 1 194 ? -4.950 10.555 15.008 1.00 86.38 194 ILE A N 1
ATOM 1647 C CA . ILE A 1 194 ? -6.251 9.989 14.637 1.00 86.38 194 ILE A CA 1
ATOM 1648 C C . ILE A 1 194 ? -6.529 8.699 15.410 1.00 86.38 194 ILE A C 1
ATOM 1650 O O . ILE A 1 194 ? -7.634 8.522 15.918 1.00 86.38 194 ILE A O 1
ATOM 1654 N N . LYS A 1 195 ? -5.530 7.822 15.543 1.00 87.06 195 LYS A N 1
ATOM 1655 C CA . LYS A 1 195 ? -5.624 6.582 16.320 1.00 87.06 195 LYS A CA 1
ATOM 1656 C C . LYS A 1 195 ? -5.974 6.882 17.778 1.00 87.06 195 LYS A C 1
ATOM 1658 O O . LYS A 1 195 ? -6.910 6.290 18.302 1.00 87.06 195 LYS A O 1
ATOM 1663 N N . ASN A 1 196 ? -5.263 7.816 18.412 1.00 85.50 196 ASN A N 1
ATOM 1664 C CA . ASN A 1 196 ? -5.506 8.177 19.810 1.00 85.50 196 ASN A CA 1
ATOM 1665 C C . ASN A 1 196 ? -6.912 8.757 20.000 1.00 85.50 196 ASN A C 1
ATOM 1667 O O . ASN A 1 196 ? -7.605 8.380 20.938 1.00 85.50 196 ASN A O 1
ATOM 1671 N N . ARG A 1 197 ? -7.369 9.619 19.081 1.00 85.75 197 ARG A N 1
ATOM 1672 C CA . ARG A 1 197 ? -8.751 10.113 19.096 1.00 85.75 197 ARG A CA 1
ATOM 1673 C C . ARG A 1 197 ? -9.760 8.965 19.001 1.00 85.75 197 ARG A C 1
ATOM 1675 O O . ARG A 1 197 ? -10.662 8.900 19.822 1.00 85.75 197 ARG A O 1
ATOM 1682 N N . PHE A 1 198 ? -9.594 8.076 18.024 1.00 82.69 198 PHE A N 1
ATOM 1683 C CA . PHE A 1 198 ? -10.500 6.951 17.790 1.00 82.69 198 PHE A CA 1
ATOM 1684 C C . PHE A 1 198 ? -10.612 6.021 19.005 1.00 82.69 198 PHE A C 1
ATOM 1686 O O . PHE A 1 198 ? -11.700 5.549 19.317 1.00 82.69 198 PHE A O 1
ATOM 1693 N N . ILE A 1 199 ? -9.496 5.773 19.696 1.00 80.12 199 ILE A N 1
ATOM 1694 C CA . ILE A 1 199 ? -9.472 4.961 20.918 1.00 80.12 199 ILE A CA 1
ATOM 1695 C C . ILE A 1 199 ? -10.313 5.620 22.017 1.00 80.12 199 ILE A C 1
ATOM 1697 O O . ILE A 1 199 ? -11.233 4.976 22.514 1.00 80.12 199 ILE A O 1
ATOM 1701 N N . ARG A 1 200 ? -10.088 6.911 22.310 1.00 82.25 200 ARG A N 1
ATOM 1702 C CA . ARG A 1 200 ? -10.893 7.661 23.297 1.00 82.25 200 ARG A CA 1
ATOM 1703 C C . ARG A 1 200 ? -12.385 7.644 22.966 1.00 82.25 200 ARG A C 1
ATOM 1705 O O . ARG A 1 200 ? -13.208 7.415 23.846 1.00 82.25 200 ARG A O 1
ATOM 1712 N N . ASP A 1 201 ? -12.726 7.847 21.690 1.00 78.56 201 ASP A N 1
ATOM 1713 C CA . ASP A 1 201 ? -14.117 7.863 21.221 1.00 78.56 201 ASP A CA 1
ATOM 1714 C C . ASP A 1 201 ? -14.813 6.496 21.451 1.00 78.56 201 ASP A C 1
ATOM 1716 O O . ASP A 1 201 ? -16.030 6.444 21.623 1.00 78.56 201 ASP A O 1
ATOM 1720 N N . ILE A 1 202 ? -14.065 5.382 21.462 1.00 74.81 202 ILE A N 1
ATOM 1721 C CA . ILE A 1 202 ? -14.590 4.028 21.723 1.00 74.81 202 ILE A CA 1
ATOM 1722 C C . ILE A 1 202 ? -14.607 3.680 23.213 1.00 74.81 202 ILE A C 1
ATOM 1724 O O . ILE A 1 202 ? -15.544 3.019 23.672 1.00 74.81 202 ILE A O 1
ATOM 1728 N N . GLU A 1 203 ? -13.571 4.072 23.950 1.00 74.75 203 GLU A N 1
ATOM 1729 C CA . GLU A 1 203 ? -13.439 3.796 25.385 1.00 74.75 203 GLU A CA 1
ATOM 1730 C C . GLU A 1 203 ? -14.435 4.614 26.215 1.00 74.75 203 GLU A C 1
ATOM 1732 O O . GLU A 1 203 ? -14.845 4.166 27.284 1.00 74.75 203 GLU A O 1
ATOM 1737 N N . GLY A 1 204 ? -14.959 5.706 25.651 1.00 65.44 204 GLY A N 1
ATOM 1738 C CA . GLY A 1 204 ? -16.022 6.488 26.267 1.00 65.44 204 GLY A CA 1
ATOM 1739 C C . GLY A 1 204 ? -15.498 7.406 27.361 1.00 65.44 204 GLY A C 1
ATOM 1740 O O . GLY A 1 204 ? -16.163 7.547 28.383 1.00 65.44 204 GLY A O 1
ATOM 1741 N N . ASP A 1 205 ? -14.336 8.027 27.139 1.00 53.84 205 ASP A N 1
ATOM 1742 C CA . ASP A 1 205 ? -13.905 9.173 27.938 1.00 53.84 205 ASP A CA 1
ATOM 1743 C C . ASP A 1 205 ? -14.876 10.337 27.670 1.00 53.84 205 ASP A C 1
ATOM 1745 O O . ASP A 1 205 ? -14.671 11.176 26.786 1.00 53.84 205 ASP A O 1
ATOM 1749 N N . GLU A 1 206 ? -15.992 10.333 28.400 1.00 44.75 206 GLU A N 1
ATOM 1750 C CA . GLU A 1 206 ? -16.798 11.518 28.660 1.00 44.75 206 GLU A CA 1
ATOM 1751 C C . GLU A 1 206 ? -15.900 12.517 29.405 1.00 44.75 206 GLU A C 1
ATOM 1753 O O . GLU A 1 206 ? -15.357 12.208 30.467 1.00 44.75 206 GLU A O 1
ATOM 1758 N N . LEU A 1 207 ? -15.694 13.687 28.794 1.00 37.94 207 LEU A N 1
ATOM 1759 C CA . LEU A 1 207 ? -15.187 14.877 29.482 1.00 37.94 207 LEU A CA 1
ATOM 1760 C C . LEU A 1 207 ? -16.079 15.229 30.676 1.00 37.94 207 LEU A C 1
ATOM 1762 O O . LEU A 1 207 ? -17.318 15.218 30.485 1.00 37.94 207 LEU A O 1
#

Organism: NCBI:txid187101

Radius of gyration: 18.56 Å; chains: 1; bounding box: 38×39×53 Å

pLDDT: mean 72.66, std 12.77, range [37.94, 91.31]

Secondary structure (DSSP, 8-state):
--HHHHHHHHHIIIIIHHH-BTTTBS---SHHHHHHHHHHHHHHHHHHHHHHHHHHSSHHHHHHHHHHHHHHT--HHHHHHHHHHHHHHHHHHHHHHHHHHHHHHHS---HHHHHHHHHHHHHHHHHHHHHHHHH--HHHHHHHHHHHHHHHHHHTSS--SSS--STTTTS-HHHHHHHHHHHHHHHHHHHHHHHHHHHHHHHT---

Foldseek 3Di:
DDPVVVVVVLCCLQAVLLAQDPPPGHEDDDPVSVLRSLLSSLVSLLVVLLVLLCVCQALVNLVVLLVVCLVPVDPSLVVLVVSLVVSLCSNLVSNVVNQVNSCVRHVDDDVLSNVLVSLSSLLSNLQLNLLSLQPNHSVVSVVVSVVVLVVQCPPPVARPPPDDDDPCVVPDCVVVVVVSVVSSVVSVVSSVVSSVVSVCVSNPPDD